Protein AF-A0AAV9K8W0-F1 (afdb_monomer)

pLDDT: mean 76.06, std 20.48, range [30.59, 97.94]

Structure (mmCIF, N/CA/C/O backbone):
data_AF-A0AAV9K8W0-F1
#
_entry.id   AF-A0AAV9K8W0-F1
#
loop_
_atom_site.group_PDB
_atom_site.id
_atom_site.type_symbol
_atom_site.label_atom_id
_atom_site.label_alt_id
_atom_site.label_comp_id
_atom_site.label_asym_id
_atom_site.label_entity_id
_atom_site.label_seq_id
_atom_site.pdbx_PDB_ins_code
_atom_site.Cartn_x
_atom_site.Cartn_y
_atom_site.Cartn_z
_atom_site.occupancy
_atom_site.B_iso_or_equiv
_atom_site.auth_seq_id
_atom_site.auth_comp_id
_atom_site.auth_asym_id
_atom_site.auth_atom_id
_atom_site.pdbx_PDB_model_num
ATOM 1 N N . MET A 1 1 ? 11.078 -56.971 -60.273 1.00 37.91 1 MET A N 1
ATOM 2 C CA . MET A 1 1 ? 11.628 -56.008 -61.256 1.00 37.91 1 MET A CA 1
ATOM 3 C C . MET A 1 1 ? 12.684 -55.153 -60.566 1.00 37.91 1 MET A C 1
ATOM 5 O O . MET A 1 1 ? 12.528 -54.851 -59.391 1.00 37.91 1 MET A O 1
ATOM 9 N N . ARG A 1 2 ? 13.799 -54.886 -61.257 1.00 30.59 2 ARG A N 1
ATOM 10 C CA . ARG A 1 2 ? 15.021 -54.241 -60.744 1.00 30.59 2 ARG A CA 1
ATOM 11 C C . ARG A 1 2 ? 14.842 -52.740 -60.471 1.00 30.59 2 ARG A C 1
ATOM 13 O O . ARG A 1 2 ? 14.148 -52.051 -61.206 1.00 30.59 2 ARG A O 1
ATOM 20 N N . CYS A 1 3 ? 15.582 -52.271 -59.470 1.00 30.59 3 CYS A N 1
ATOM 21 C CA . CYS A 1 3 ? 15.866 -50.877 -59.131 1.00 30.59 3 CYS A CA 1
ATOM 22 C C . CYS A 1 3 ? 16.663 -50.143 -60.238 1.00 30.59 3 CYS A C 1
ATOM 24 O O . CYS A 1 3 ? 17.592 -50.722 -60.809 1.00 30.59 3 CYS A O 1
ATOM 26 N N . LYS A 1 4 ? 16.361 -48.855 -60.476 1.00 36.69 4 LYS A N 1
ATOM 27 C CA . LYS A 1 4 ? 17.286 -47.850 -61.037 1.00 36.69 4 LYS A CA 1
ATOM 28 C C . LYS A 1 4 ? 17.197 -46.547 -60.229 1.00 36.69 4 LYS A C 1
ATOM 30 O O . LYS A 1 4 ? 16.134 -46.169 -59.756 1.00 36.69 4 LYS A O 1
ATOM 35 N N . ARG A 1 5 ? 18.372 -45.941 -60.048 1.00 34.81 5 ARG A N 1
ATOM 36 C CA . ARG A 1 5 ? 18.739 -44.808 -59.183 1.00 34.81 5 ARG A CA 1
ATOM 37 C C . ARG A 1 5 ? 18.629 -43.463 -59.918 1.00 34.81 5 ARG A C 1
ATOM 39 O O . ARG A 1 5 ? 18.813 -43.451 -61.130 1.00 34.81 5 ARG A O 1
ATOM 46 N N . GLY A 1 6 ? 18.538 -42.375 -59.139 1.00 31.70 6 GLY A N 1
ATOM 47 C CA . GLY A 1 6 ? 18.853 -40.978 -59.518 1.00 31.70 6 GLY A CA 1
ATOM 48 C C . GLY A 1 6 ? 17.708 -40.280 -60.257 1.00 31.70 6 GLY A C 1
ATOM 49 O O . GLY A 1 6 ? 17.099 -40.885 -61.120 1.00 31.70 6 GLY A O 1
ATOM 50 N N . SER A 1 7 ? 17.314 -39.039 -59.981 1.00 32.53 7 SER A N 1
ATOM 51 C CA . SER A 1 7 ? 18.041 -37.876 -59.478 1.00 32.53 7 SER A CA 1
ATOM 52 C C . SER A 1 7 ? 17.048 -36.933 -58.782 1.00 32.53 7 SER A C 1
ATOM 54 O O . SER A 1 7 ? 15.914 -36.785 -59.228 1.00 32.53 7 SER A O 1
ATOM 56 N N . CYS A 1 8 ? 17.480 -36.312 -57.687 1.00 32.56 8 CYS A N 1
ATOM 57 C CA . CYS A 1 8 ? 16.795 -35.206 -57.032 1.00 32.56 8 CYS A CA 1
ATOM 58 C C . CYS A 1 8 ? 17.017 -33.948 -57.888 1.00 32.56 8 CYS A C 1
ATOM 60 O O . CYS A 1 8 ? 18.102 -33.370 -57.850 1.00 32.56 8 CYS A O 1
ATOM 62 N N . GLU A 1 9 ? 16.033 -33.536 -58.689 1.00 31.58 9 GLU A N 1
ATOM 63 C CA . GLU A 1 9 ? 16.045 -32.203 -59.296 1.00 31.58 9 GLU A CA 1
ATOM 64 C C . GLU A 1 9 ? 15.553 -31.189 -58.263 1.00 31.58 9 GLU A C 1
ATOM 66 O O . GLU A 1 9 ? 14.363 -31.067 -57.969 1.00 31.58 9 GLU A O 1
ATOM 71 N N . MET A 1 10 ? 16.512 -30.467 -57.681 1.00 33.00 10 MET A N 1
ATOM 72 C CA . MET A 1 10 ? 16.255 -29.211 -56.992 1.00 33.00 10 MET A CA 1
ATOM 73 C C . MET A 1 10 ? 15.570 -28.266 -57.979 1.00 33.00 10 MET A C 1
ATOM 75 O O . MET A 1 10 ? 16.203 -27.770 -58.909 1.00 33.00 10 MET A O 1
ATOM 79 N N . ALA A 1 11 ? 14.284 -27.996 -57.766 1.00 33.00 11 ALA A N 1
ATOM 80 C CA . ALA A 1 11 ? 13.616 -26.882 -58.417 1.00 33.00 11 ALA A CA 1
ATOM 81 C C . ALA A 1 11 ? 14.340 -25.593 -57.999 1.00 33.00 11 ALA A C 1
ATOM 83 O O . ALA A 1 11 ? 14.142 -25.076 -56.897 1.00 33.00 11 ALA A O 1
ATOM 84 N N . HIS A 1 12 ? 15.216 -25.092 -58.870 1.00 33.09 12 HIS A N 1
ATOM 85 C CA . HIS A 1 12 ? 15.769 -23.751 -58.768 1.00 33.09 12 HIS A CA 1
ATOM 86 C C . HIS A 1 12 ? 14.604 -22.767 -58.897 1.00 33.09 12 HIS A C 1
ATOM 88 O O . HIS A 1 12 ? 14.153 -22.439 -59.991 1.00 33.09 12 HIS A O 1
ATOM 94 N N . ARG A 1 13 ? 14.079 -22.315 -57.755 1.00 35.44 13 ARG A N 1
ATOM 95 C CA . ARG A 1 13 ? 13.170 -21.173 -57.700 1.00 35.44 13 ARG A CA 1
ATOM 96 C C . ARG A 1 13 ? 14.011 -19.936 -57.992 1.00 35.44 13 ARG A C 1
ATOM 98 O O . ARG A 1 13 ? 14.723 -19.441 -57.122 1.00 35.44 13 ARG A O 1
ATOM 105 N N . GLN A 1 14 ? 13.984 -19.496 -59.241 1.00 39.59 14 GLN A N 1
ATOM 106 C CA . GLN A 1 14 ? 14.595 -18.244 -59.655 1.00 39.59 14 GLN A CA 1
ATOM 107 C C . GLN A 1 14 ? 13.854 -17.118 -58.920 1.00 39.59 14 GLN A C 1
ATOM 109 O O . GLN A 1 14 ? 12.642 -16.969 -59.061 1.00 39.59 14 GLN A O 1
ATOM 114 N N . ILE A 1 15 ? 14.558 -16.410 -58.036 1.00 42.72 15 ILE A N 1
ATOM 115 C CA . ILE A 1 15 ? 14.018 -15.233 -57.353 1.00 42.72 15 ILE A CA 1
ATOM 116 C C . ILE A 1 15 ? 14.089 -14.100 -58.366 1.00 42.72 15 ILE A C 1
ATOM 118 O O . ILE A 1 15 ? 15.181 -13.649 -58.712 1.00 42.72 15 ILE A O 1
ATOM 122 N N . ASP A 1 16 ? 12.930 -13.677 -58.856 1.00 42.09 16 ASP A N 1
ATOM 123 C CA . ASP A 1 16 ? 12.821 -12.513 -59.722 1.00 42.09 16 ASP A CA 1
ATOM 124 C C . ASP A 1 16 ? 13.103 -11.258 -58.881 1.00 42.09 16 ASP A C 1
ATOM 126 O O . ASP A 1 16 ? 12.359 -10.922 -57.959 1.00 42.09 16 ASP A O 1
ATOM 130 N N . LEU A 1 17 ? 14.223 -10.582 -59.150 1.00 47.53 17 LEU A N 1
ATOM 131 C CA . LEU A 1 17 ? 14.681 -9.395 -58.407 1.00 47.53 17 LEU A CA 1
ATOM 132 C C . LEU A 1 17 ? 13.825 -8.140 -58.675 1.00 47.53 17 LEU A C 1
ATOM 134 O O . LEU A 1 17 ? 14.140 -7.069 -58.162 1.00 47.53 17 LEU A O 1
ATOM 138 N N . ASN A 1 18 ? 12.745 -8.278 -59.448 1.00 50.25 18 ASN A N 1
ATOM 139 C CA . ASN A 1 18 ? 11.838 -7.199 -59.833 1.00 50.25 18 ASN A CA 1
ATOM 140 C C . ASN A 1 18 ? 10.472 -7.247 -59.125 1.00 50.25 18 ASN A C 1
ATOM 142 O O . ASN A 1 18 ? 9.611 -6.421 -59.426 1.00 50.25 18 ASN A O 1
ATOM 146 N N . ASP A 1 19 ? 10.255 -8.169 -58.182 1.00 40.62 19 ASP A N 1
ATOM 147 C CA . ASP A 1 19 ?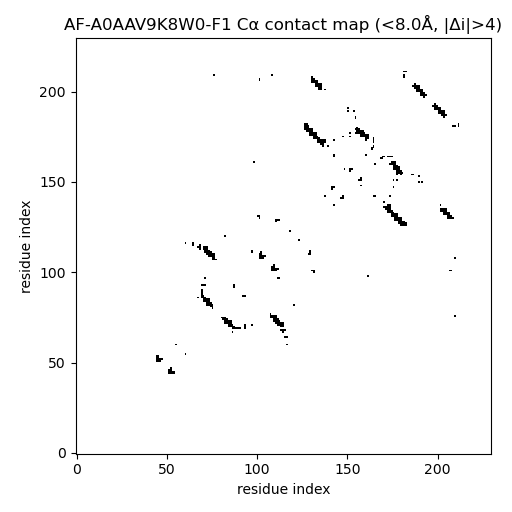 9.022 -8.182 -57.389 1.00 40.62 19 ASP A CA 1
ATOM 148 C C . ASP A 1 19 ? 9.018 -7.009 -56.388 1.00 40.62 19 ASP A C 1
ATOM 150 O O . ASP A 1 19 ? 9.914 -6.880 -55.548 1.00 40.62 19 ASP A O 1
ATOM 154 N N . GLU A 1 20 ? 8.015 -6.125 -56.487 1.00 40.41 20 GLU A N 1
ATOM 155 C CA . GLU A 1 20 ? 7.910 -4.913 -55.665 1.00 40.41 20 GLU A CA 1
ATOM 156 C C . GLU A 1 20 ? 8.069 -5.210 -54.152 1.00 40.41 20 GLU A C 1
ATOM 158 O O . GLU A 1 20 ? 7.456 -6.144 -53.620 1.00 40.41 20 GLU A O 1
ATOM 163 N N . PRO A 1 21 ? 8.780 -4.352 -53.391 1.00 44.12 21 PRO A N 1
ATOM 164 C CA . PRO A 1 21 ? 9.163 -4.599 -51.993 1.00 44.12 21 PRO A CA 1
ATOM 165 C C . PRO A 1 21 ? 7.991 -4.669 -50.992 1.00 44.12 21 PRO A C 1
ATOM 167 O O . PRO A 1 21 ? 8.197 -4.896 -49.799 1.00 44.12 21 PRO A O 1
ATOM 170 N N . LYS A 1 22 ? 6.745 -4.481 -51.439 1.00 46.44 22 LYS A N 1
ATOM 171 C CA . LYS A 1 22 ? 5.585 -4.225 -50.572 1.00 46.44 22 LYS A CA 1
ATOM 172 C C . LYS A 1 22 ? 4.986 -5.462 -49.895 1.00 46.44 22 LYS A C 1
ATOM 174 O O . LYS A 1 22 ? 4.220 -5.298 -48.953 1.00 46.44 22 LYS A O 1
ATOM 179 N N . LYS A 1 23 ? 5.326 -6.690 -50.307 1.00 41.53 23 LYS A N 1
ATOM 180 C CA . LYS A 1 23 ? 4.720 -7.917 -49.734 1.00 41.53 23 LYS A CA 1
ATOM 181 C C . LYS A 1 23 ? 5.586 -8.699 -48.744 1.00 41.53 23 LYS A C 1
ATOM 183 O O . LYS A 1 23 ? 5.079 -9.615 -48.105 1.00 41.53 23 LYS A O 1
ATOM 188 N N . ARG A 1 24 ? 6.868 -8.355 -48.560 1.00 39.50 24 ARG A N 1
ATOM 189 C CA . ARG A 1 24 ? 7.760 -9.106 -47.647 1.00 39.50 24 ARG A CA 1
ATOM 190 C C . ARG A 1 24 ? 7.702 -8.618 -46.194 1.00 39.50 24 ARG A C 1
ATOM 192 O O . ARG A 1 24 ? 8.023 -9.375 -45.282 1.00 39.50 24 ARG A O 1
ATOM 199 N N . ALA A 1 25 ? 7.259 -7.382 -45.971 1.00 46.66 25 ALA A N 1
ATOM 200 C CA . ALA A 1 25 ? 7.223 -6.761 -44.647 1.00 46.66 25 ALA A CA 1
ATOM 201 C C . ALA A 1 25 ? 6.075 -7.262 -43.747 1.00 46.66 25 ALA A C 1
ATOM 203 O O . ALA A 1 25 ? 6.159 -7.137 -42.529 1.00 46.66 25 ALA A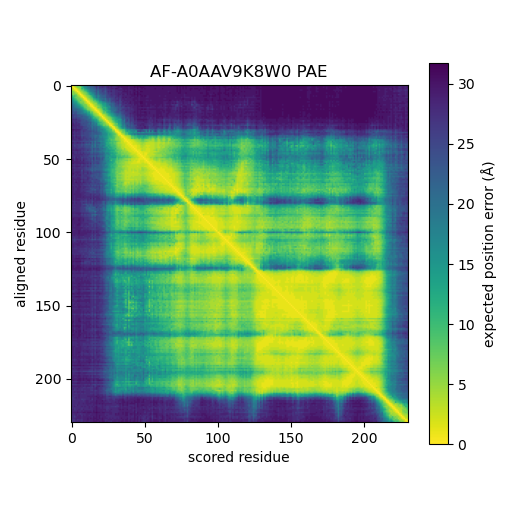 O 1
ATOM 204 N N . SER A 1 26 ? 5.024 -7.873 -44.306 1.00 48.03 26 SER A N 1
ATOM 205 C CA . SER A 1 26 ? 3.832 -8.261 -43.536 1.00 48.03 26 SER A CA 1
ATOM 206 C C . SER A 1 26 ? 3.978 -9.559 -42.728 1.00 48.03 26 SER A C 1
ATOM 208 O O . SER A 1 26 ? 3.031 -9.955 -42.056 1.00 48.03 26 SER A O 1
ATOM 210 N N . PHE A 1 27 ? 5.140 -10.223 -42.756 1.00 41.47 27 PHE A N 1
ATOM 211 C CA . PHE A 1 27 ? 5.396 -11.428 -41.950 1.00 41.47 27 PHE A CA 1
ATOM 212 C C . PHE A 1 27 ? 5.815 -11.136 -40.501 1.00 41.47 27 PHE A C 1
ATOM 214 O O . PHE A 1 27 ? 5.848 -12.052 -39.684 1.00 41.47 27 PHE A O 1
ATOM 221 N N . PHE A 1 28 ? 6.092 -9.876 -40.152 1.00 46.56 28 PHE A N 1
ATOM 222 C CA . PHE A 1 28 ? 6.482 -9.474 -38.797 1.00 46.56 28 PHE A CA 1
ATOM 223 C C . PHE A 1 28 ? 5.420 -8.594 -38.139 1.00 46.56 28 PHE A C 1
ATOM 225 O O . PHE A 1 28 ? 5.727 -7.512 -37.648 1.00 46.56 28 PHE A O 1
ATOM 232 N N . ASN A 1 29 ? 4.167 -9.045 -38.105 1.00 49.19 29 ASN A N 1
ATOM 233 C CA . ASN A 1 29 ? 3.169 -8.405 -37.255 1.00 49.19 29 ASN A CA 1
ATOM 234 C C . ASN A 1 29 ? 3.096 -9.121 -35.909 1.00 49.19 29 ASN A C 1
ATOM 236 O O . ASN A 1 29 ? 2.507 -10.194 -35.810 1.00 49.19 29 ASN A O 1
ATOM 240 N N . SER A 1 30 ? 3.718 -8.509 -34.896 1.00 50.06 30 SER A N 1
ATOM 241 C CA . SER A 1 30 ? 3.313 -8.511 -33.479 1.00 50.06 30 SER A CA 1
ATOM 242 C C . SER A 1 30 ? 4.230 -7.535 -32.711 1.00 50.06 30 SER A C 1
ATOM 244 O O . SER A 1 30 ? 5.408 -7.819 -32.499 1.00 50.06 30 SER A O 1
ATOM 246 N N . ASN A 1 31 ? 3.709 -6.360 -32.339 1.00 53.44 31 ASN A N 1
ATOM 247 C CA . ASN A 1 31 ? 4.296 -5.346 -31.435 1.00 53.44 31 ASN A CA 1
ATOM 248 C C . ASN A 1 31 ? 5.635 -4.651 -31.788 1.00 53.44 31 ASN A C 1
ATOM 250 O O . ASN A 1 31 ? 6.124 -3.870 -30.974 1.00 53.44 31 ASN A O 1
ATOM 254 N N . ARG A 1 32 ? 6.247 -4.855 -32.963 1.00 57.25 32 ARG A N 1
ATOM 255 C CA . ARG A 1 32 ? 7.514 -4.177 -33.323 1.00 57.25 32 ARG A CA 1
ATOM 256 C C . ARG A 1 32 ? 7.282 -2.975 -34.241 1.00 57.25 32 ARG A C 1
ATOM 258 O O . ARG A 1 32 ? 6.899 -3.150 -35.392 1.00 57.25 32 ARG A O 1
ATOM 265 N N . MET A 1 33 ? 7.562 -1.762 -33.754 1.00 61.22 33 MET A N 1
ATOM 266 C CA . MET A 1 33 ? 7.613 -0.568 -34.608 1.00 61.22 33 MET A CA 1
ATOM 267 C C . MET A 1 33 ? 8.869 -0.595 -35.490 1.00 61.22 33 MET A C 1
ATOM 269 O O . MET A 1 33 ? 9.961 -0.885 -35.011 1.00 61.22 33 MET A O 1
ATOM 273 N N . SER A 1 34 ? 8.730 -0.271 -36.777 1.00 63.50 34 SER A N 1
ATOM 274 C CA . SER A 1 34 ? 9.807 -0.375 -37.779 1.00 63.50 34 SER A CA 1
ATOM 275 C C . SER A 1 34 ? 10.783 0.817 -37.815 1.00 63.50 34 SER A C 1
ATOM 277 O O . SER A 1 34 ? 11.527 0.966 -38.782 1.00 63.50 34 SER A O 1
ATOM 279 N N . ALA A 1 35 ? 10.794 1.676 -36.791 1.00 76.81 35 ALA A N 1
ATOM 280 C CA . ALA A 1 35 ? 11.683 2.839 -36.708 1.00 76.81 35 ALA A CA 1
ATOM 281 C C . ALA A 1 35 ? 13.003 2.507 -35.987 1.00 76.81 35 ALA A C 1
ATOM 283 O O . ALA A 1 35 ? 13.035 1.686 -35.069 1.00 76.81 35 ALA A O 1
ATOM 284 N N . LYS A 1 36 ? 14.103 3.168 -36.378 1.00 78.50 36 LYS A N 1
ATOM 285 C CA . LYS A 1 36 ? 15.401 3.040 -35.694 1.00 78.50 36 LYS A CA 1
ATOM 286 C C . LYS A 1 36 ? 15.299 3.640 -34.284 1.00 78.50 36 LYS A C 1
ATOM 288 O O . LYS A 1 36 ? 15.035 4.830 -34.148 1.00 78.50 36 LYS A O 1
ATOM 293 N N . GLY A 1 37 ? 15.498 2.809 -33.259 1.00 76.50 37 GLY A N 1
ATOM 294 C CA . GLY A 1 37 ? 15.495 3.213 -31.848 1.00 76.50 37 GLY A CA 1
ATOM 295 C C . GLY A 1 37 ? 16.806 3.865 -31.381 1.00 76.50 37 GLY A C 1
ATOM 296 O O . GLY A 1 37 ? 17.635 4.278 -32.193 1.00 76.50 37 GLY A O 1
ATOM 297 N N . MET A 1 38 ? 16.997 3.940 -30.059 1.00 83.56 38 MET A N 1
ATOM 298 C CA . MET A 1 38 ? 18.199 4.498 -29.420 1.00 83.56 38 MET A CA 1
ATOM 299 C C . MET A 1 38 ? 19.484 3.800 -29.905 1.00 83.56 38 MET A C 1
ATOM 301 O O . MET A 1 38 ? 19.536 2.575 -30.003 1.00 83.56 38 MET A O 1
ATOM 305 N N . GLY A 1 39 ? 20.531 4.579 -30.200 1.00 85.56 39 GLY A N 1
ATOM 306 C CA . GLY A 1 39 ? 21.859 4.045 -30.511 1.00 85.56 39 GLY A CA 1
ATOM 307 C C . GLY A 1 39 ? 22.540 3.487 -29.259 1.00 85.56 39 GLY A C 1
ATOM 308 O O . GLY A 1 39 ? 22.527 4.133 -28.217 1.00 85.56 39 GLY A O 1
ATOM 309 N N . LEU A 1 40 ? 23.133 2.298 -29.364 1.00 90.56 40 LEU A N 1
ATOM 310 C CA . LEU A 1 40 ? 23.805 1.615 -28.257 1.00 90.56 40 LEU A CA 1
ATOM 311 C C . LEU A 1 40 ? 25.319 1.573 -28.489 1.00 90.56 40 LEU A C 1
ATOM 313 O O . LEU A 1 40 ? 25.767 1.401 -29.622 1.00 90.56 40 LEU A O 1
ATOM 317 N N . ASN A 1 41 ? 26.091 1.690 -27.409 1.00 90.19 41 ASN A N 1
ATOM 318 C CA . ASN A 1 41 ? 27.549 1.580 -27.423 1.00 90.19 41 ASN A CA 1
ATOM 319 C C . ASN A 1 41 ? 27.985 0.251 -26.80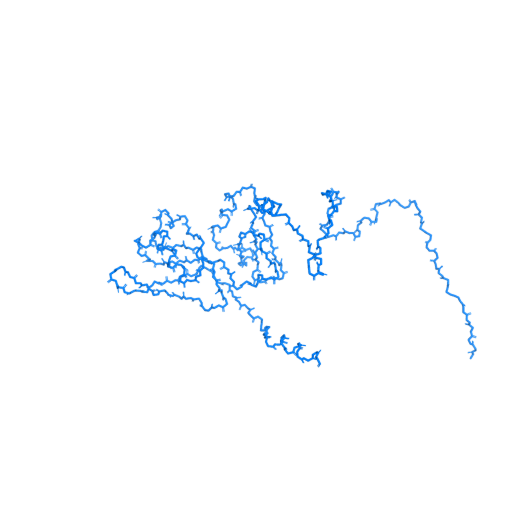2 1.00 90.19 41 ASN A C 1
ATOM 321 O O . ASN A 1 41 ? 27.378 -0.217 -25.839 1.00 90.19 41 ASN A O 1
ATOM 325 N N . TYR A 1 42 ? 29.059 -0.341 -27.323 1.00 90.06 42 TYR A N 1
ATOM 326 C CA . TYR A 1 42 ? 29.658 -1.527 -26.719 1.00 90.06 42 TYR A CA 1
ATOM 327 C C . TYR A 1 42 ? 30.448 -1.149 -25.459 1.00 90.06 42 TYR A C 1
ATOM 329 O O . TYR A 1 42 ? 31.278 -0.240 -25.487 1.00 90.06 42 TYR A O 1
ATOM 337 N N . ILE A 1 43 ? 30.194 -1.864 -24.363 1.00 90.44 43 ILE A N 1
ATOM 338 C CA . ILE A 1 43 ? 30.901 -1.729 -23.087 1.00 90.44 43 ILE A CA 1
ATOM 339 C C . ILE A 1 43 ? 31.478 -3.104 -22.753 1.00 90.44 43 ILE A C 1
ATOM 341 O O . ILE A 1 43 ? 30.742 -4.089 -22.716 1.00 90.44 43 ILE A O 1
ATOM 345 N N . ASN A 1 44 ? 32.792 -3.178 -22.529 1.00 89.44 44 ASN A N 1
ATOM 346 C CA . ASN A 1 44 ? 33.456 -4.430 -22.164 1.00 89.44 44 ASN A CA 1
ATOM 347 C C . ASN A 1 44 ? 32.939 -4.951 -20.804 1.00 89.44 44 ASN A C 1
ATOM 349 O O . ASN A 1 44 ? 32.998 -4.198 -19.829 1.00 89.44 44 ASN A O 1
ATOM 353 N N . PRO A 1 45 ? 32.487 -6.218 -20.704 1.00 91.38 45 PRO A N 1
ATOM 354 C CA . PRO A 1 45 ? 32.125 -6.836 -19.428 1.00 91.38 45 PRO A CA 1
ATOM 355 C C . PRO A 1 45 ? 33.331 -6.990 -18.495 1.00 91.38 45 PRO A C 1
ATOM 357 O O . PRO A 1 45 ? 34.456 -7.217 -18.946 1.00 91.38 45 PRO A O 1
ATOM 360 N N . ILE A 1 46 ? 33.093 -6.915 -17.187 1.00 92.88 46 ILE A N 1
ATOM 361 C CA . ILE A 1 46 ? 34.136 -7.055 -16.167 1.00 92.88 46 ILE A CA 1
ATOM 362 C C . ILE A 1 46 ? 34.203 -8.520 -15.732 1.00 92.88 46 ILE A C 1
ATOM 364 O O . ILE A 1 46 ? 33.177 -9.125 -15.440 1.00 92.88 46 ILE A O 1
ATOM 368 N N . MET A 1 47 ? 35.403 -9.094 -15.638 1.00 92.38 47 MET A N 1
ATOM 369 C CA . MET A 1 47 ? 35.592 -10.428 -15.059 1.00 92.38 47 MET A CA 1
ATOM 370 C C . MET A 1 47 ? 35.772 -10.308 -13.540 1.00 92.38 47 MET A C 1
ATOM 372 O O . MET A 1 47 ? 36.765 -9.738 -13.088 1.00 92.38 47 MET A O 1
ATOM 376 N N . ARG A 1 48 ? 34.849 -10.854 -12.741 1.00 92.94 48 ARG A N 1
ATOM 377 C CA . ARG A 1 48 ? 34.996 -10.982 -11.278 1.00 92.94 48 ARG A CA 1
ATOM 378 C C . ARG A 1 48 ? 34.911 -12.466 -10.917 1.00 92.94 48 ARG A C 1
ATOM 380 O O . ARG A 1 48 ? 33.930 -13.120 -11.236 1.00 92.94 48 ARG A O 1
ATOM 387 N N . ASN A 1 49 ? 35.957 -13.011 -10.289 1.00 92.75 49 ASN A N 1
ATOM 388 C CA . ASN A 1 49 ? 36.044 -14.426 -9.884 1.00 92.75 49 ASN A CA 1
ATOM 389 C C . ASN A 1 49 ? 35.826 -15.449 -11.022 1.00 92.75 49 ASN A C 1
ATOM 391 O O . ASN A 1 49 ? 35.262 -16.515 -10.804 1.00 92.75 49 ASN A O 1
ATOM 395 N N . GLY A 1 50 ? 36.275 -15.133 -12.241 1.00 91.50 50 GLY A N 1
ATOM 396 C CA . GLY A 1 50 ? 36.091 -15.999 -13.415 1.00 91.50 50 GLY A CA 1
ATOM 397 C C . GLY A 1 50 ? 34.710 -15.896 -14.071 1.00 91.50 50 GLY A C 1
ATOM 398 O O . GLY A 1 50 ? 34.505 -16.481 -15.132 1.00 91.50 50 GLY A O 1
ATOM 399 N N . GLU A 1 51 ? 33.797 -15.106 -13.506 1.00 91.38 51 GLU A N 1
ATOM 400 C CA . GLU A 1 51 ? 32.474 -14.844 -14.065 1.00 91.38 51 GLU A CA 1
ATOM 401 C C . GLU A 1 51 ? 32.426 -13.474 -14.745 1.00 91.38 51 GLU A C 1
ATOM 403 O O . GLU A 1 51 ? 33.017 -12.494 -14.278 1.00 91.38 51 GLU A O 1
ATOM 408 N N . GLN A 1 52 ? 31.707 -13.404 -15.865 1.00 91.25 52 GLN A N 1
ATOM 409 C CA . GLN A 1 52 ? 31.379 -12.135 -16.503 1.00 91.25 52 GLN A CA 1
ATOM 410 C C . GLN A 1 52 ? 30.303 -11.421 -15.689 1.00 91.25 52 GLN A C 1
ATOM 412 O O . GLN A 1 52 ? 29.195 -11.925 -15.524 1.00 91.25 52 GLN A O 1
ATOM 417 N N . VAL A 1 53 ? 30.622 -10.216 -15.231 1.00 90.56 53 VAL A N 1
ATOM 418 C CA . VAL A 1 53 ? 29.715 -9.329 -14.510 1.00 90.56 53 VAL A CA 1
ATOM 419 C C . VAL A 1 53 ? 29.508 -8.068 -15.341 1.00 90.56 53 VAL A C 1
ATOM 421 O O . VAL A 1 53 ? 30.457 -7.365 -15.700 1.00 90.56 53 VAL A O 1
ATOM 424 N N . ILE A 1 54 ? 28.245 -7.783 -15.653 1.00 92.81 54 ILE A N 1
ATOM 425 C CA . ILE A 1 54 ? 27.832 -6.521 -16.261 1.00 92.81 54 ILE A CA 1
ATOM 426 C C . ILE A 1 54 ? 27.513 -5.561 -15.121 1.00 92.81 54 ILE A C 1
ATOM 428 O O . ILE A 1 54 ? 26.524 -5.731 -14.410 1.00 92.81 54 ILE A O 1
ATOM 432 N N . GLU A 1 55 ? 28.370 -4.565 -14.934 1.00 88.50 55 GLU A N 1
ATOM 433 C CA . GLU A 1 55 ? 28.147 -3.513 -13.951 1.00 88.50 55 GLU A CA 1
ATOM 434 C C . GLU A 1 55 ? 27.257 -2.431 -14.563 1.00 88.50 55 GLU A C 1
ATOM 436 O O . GLU A 1 55 ? 27.645 -1.728 -15.498 1.00 88.50 55 GLU A O 1
ATOM 441 N N . LEU A 1 56 ? 26.031 -2.329 -14.055 1.00 90.06 56 LEU A N 1
ATOM 442 C CA . LEU A 1 56 ? 25.124 -1.247 -14.408 1.00 90.06 56 LEU A CA 1
ATOM 443 C C . LEU A 1 56 ? 25.490 -0.000 -13.603 1.00 90.06 56 LEU A C 1
ATOM 445 O O . LEU A 1 56 ? 25.776 -0.079 -12.408 1.00 90.06 56 LEU A O 1
ATOM 449 N N . LYS A 1 57 ? 25.457 1.161 -14.258 1.00 91.12 57 LYS A N 1
ATOM 450 C CA . LYS A 1 57 ? 25.686 2.440 -13.586 1.00 91.12 57 LYS A CA 1
ATOM 451 C C . LYS A 1 57 ? 24.487 2.775 -12.711 1.00 91.12 57 LYS A C 1
ATOM 453 O O . LYS A 1 57 ? 23.358 2.821 -13.204 1.00 91.12 57 LYS A O 1
ATOM 458 N N . LYS A 1 58 ? 24.740 3.024 -11.427 1.00 90.44 58 LYS A N 1
ATOM 459 C CA . LYS A 1 58 ? 23.701 3.360 -10.451 1.00 90.44 58 LYS A CA 1
ATOM 460 C C . LYS A 1 58 ? 22.922 4.605 -10.878 1.00 90.44 58 LYS A C 1
ATOM 462 O O . LYS A 1 58 ? 21.699 4.595 -10.826 1.00 90.44 58 LYS A O 1
ATOM 467 N N . GLU A 1 59 ? 23.618 5.617 -11.388 1.00 92.31 59 GLU A N 1
ATOM 468 C CA . GLU A 1 59 ? 23.024 6.886 -11.815 1.00 92.31 59 GLU A CA 1
ATOM 469 C C . GLU A 1 59 ? 22.040 6.693 -12.980 1.00 92.31 59 GLU A C 1
ATOM 471 O O . GLU A 1 59 ? 20.994 7.336 -13.031 1.00 92.31 59 GLU A O 1
ATOM 476 N N . GLU A 1 60 ? 22.341 5.772 -13.902 1.00 90.44 60 GLU A N 1
ATOM 477 C CA . GLU A 1 60 ? 21.455 5.449 -15.028 1.00 90.44 60 GLU A CA 1
ATOM 478 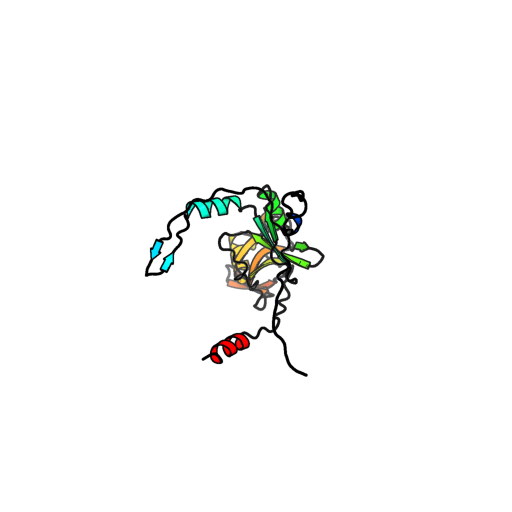C C . GLU A 1 60 ? 20.201 4.701 -14.555 1.00 90.44 60 GLU A C 1
ATOM 480 O O . GLU A 1 60 ? 19.103 4.975 -15.039 1.00 90.44 60 GLU A O 1
ATOM 485 N N . ILE A 1 61 ? 20.341 3.793 -13.580 1.00 89.12 61 ILE A N 1
ATOM 486 C CA . ILE A 1 61 ? 19.199 3.094 -12.971 1.00 89.12 61 ILE A CA 1
ATOM 487 C C . ILE A 1 61 ? 18.313 4.080 -12.208 1.00 89.12 61 ILE A C 1
ATOM 489 O O . ILE A 1 61 ? 17.096 4.045 -12.363 1.00 89.12 61 ILE A O 1
ATOM 493 N N . GLU A 1 62 ? 18.895 4.967 -11.402 1.00 89.94 62 GLU A N 1
ATOM 494 C CA . GLU A 1 62 ? 18.152 5.982 -10.647 1.00 89.94 62 GLU A CA 1
ATOM 495 C C . GLU A 1 62 ? 17.421 6.944 -11.585 1.00 89.94 62 GLU A C 1
ATOM 497 O O . GLU A 1 62 ? 16.235 7.209 -11.393 1.00 89.94 62 GLU A O 1
ATOM 502 N N . LYS A 1 63 ? 18.083 7.393 -12.658 1.00 88.56 63 LYS A N 1
ATOM 503 C CA . LYS A 1 63 ? 17.458 8.225 -13.689 1.00 88.56 63 LYS A CA 1
ATOM 504 C C . LYS A 1 63 ? 16.287 7.514 -14.363 1.00 88.56 63 LYS A C 1
ATOM 506 O O . LYS A 1 63 ? 15.207 8.090 -14.469 1.00 88.56 63 LYS A O 1
ATOM 511 N N . ALA A 1 64 ? 16.475 6.266 -14.790 1.00 83.75 64 ALA A N 1
ATOM 512 C CA . ALA A 1 64 ? 15.390 5.479 -15.363 1.00 83.75 64 ALA A CA 1
ATOM 513 C C . ALA A 1 64 ? 14.258 5.281 -14.340 1.00 83.75 64 ALA A C 1
ATOM 515 O O . ALA A 1 64 ? 13.087 5.386 -14.682 1.00 83.75 64 ALA A O 1
ATOM 516 N N . THR A 1 65 ? 14.585 5.068 -13.068 1.00 87.19 65 THR A N 1
ATOM 517 C CA . THR A 1 65 ? 13.580 4.916 -12.009 1.00 87.19 65 THR A CA 1
ATOM 518 C C . THR A 1 65 ? 12.731 6.179 -11.865 1.00 87.19 65 THR A C 1
ATOM 520 O O . THR A 1 65 ? 11.503 6.106 -11.820 1.00 87.19 65 THR A O 1
ATOM 523 N N . GLU A 1 66 ? 13.374 7.344 -11.885 1.00 88.44 66 GLU A N 1
ATOM 524 C CA . GLU A 1 66 ? 12.716 8.647 -11.811 1.00 88.44 66 GLU A CA 1
ATOM 525 C C . GLU A 1 66 ? 11.831 8.924 -13.039 1.00 88.44 66 GLU A C 1
ATOM 527 O O . GLU A 1 66 ? 10.723 9.447 -12.904 1.00 88.44 66 GLU A O 1
ATOM 532 N N . GLU A 1 67 ? 12.258 8.514 -14.239 1.00 85.88 67 GLU A N 1
ATOM 533 C CA . GLU A 1 67 ? 11.453 8.621 -15.466 1.00 85.88 67 GLU A CA 1
ATOM 534 C C . GLU A 1 67 ? 10.146 7.813 -15.391 1.00 85.88 67 GLU A C 1
ATOM 536 O O . GLU A 1 67 ? 9.136 8.202 -15.990 1.00 85.88 67 GLU A O 1
ATOM 541 N N . TRP A 1 68 ? 10.152 6.708 -14.642 1.00 84.19 68 TRP A N 1
ATOM 542 C CA . TRP A 1 68 ? 9.026 5.786 -14.494 1.00 84.19 68 TRP A CA 1
ATOM 543 C C . TRP A 1 68 ? 8.267 5.933 -13.166 1.00 84.19 68 TRP A C 1
ATOM 545 O O . TRP A 1 68 ? 7.319 5.190 -12.925 1.00 84.19 68 TRP A O 1
ATOM 555 N N . LYS A 1 69 ? 8.568 6.943 -12.338 1.00 85.50 69 LYS A N 1
ATOM 556 C CA . LYS A 1 69 ? 7.885 7.185 -11.044 1.00 85.50 69 LYS A CA 1
ATOM 557 C C . LYS A 1 69 ? 6.367 7.408 -11.134 1.00 85.50 69 LYS A C 1
ATOM 559 O O . LYS A 1 69 ? 5.645 7.345 -10.135 1.00 85.50 69 LYS A O 1
ATOM 564 N N . GLN A 1 70 ? 5.890 7.760 -12.326 1.00 82.81 70 GLN A N 1
ATOM 565 C CA . GLN A 1 70 ? 4.478 7.974 -12.650 1.00 82.81 70 GLN A CA 1
ATOM 566 C C . GLN A 1 70 ? 3.796 6.699 -13.159 1.00 82.81 70 GLN A C 1
ATOM 568 O O . GLN A 1 70 ? 2.637 6.758 -13.556 1.00 82.81 70 GLN A O 1
ATOM 573 N N . ALA A 1 71 ? 4.497 5.566 -13.207 1.00 79.00 71 ALA A N 1
ATOM 574 C CA . ALA A 1 71 ? 3.939 4.318 -13.690 1.00 79.00 71 ALA A CA 1
ATOM 575 C C . ALA A 1 71 ? 3.318 3.492 -12.559 1.00 79.00 71 ALA A C 1
ATOM 577 O O . ALA A 1 71 ? 3.886 3.343 -11.474 1.00 79.00 71 ALA A O 1
ATOM 578 N N . LEU A 1 72 ? 2.152 2.928 -12.854 1.00 81.50 72 LEU A N 1
ATOM 579 C CA . LEU A 1 72 ? 1.491 1.915 -12.048 1.00 81.50 72 LEU A CA 1
ATOM 580 C C . LEU A 1 72 ? 1.526 0.581 -12.778 1.00 81.50 72 LEU A C 1
ATOM 582 O O . LEU A 1 72 ? 1.389 0.508 -14.001 1.00 81.50 72 LEU A O 1
ATOM 586 N N . ILE A 1 73 ? 1.671 -0.474 -11.996 1.00 78.44 73 ILE A N 1
ATOM 587 C CA . ILE A 1 73 ? 1.492 -1.851 -12.418 1.00 78.44 73 ILE A CA 1
ATOM 588 C C . ILE A 1 73 ? 0.068 -2.243 -12.047 1.00 78.44 73 ILE A C 1
ATOM 590 O O . ILE A 1 73 ? -0.323 -2.153 -10.883 1.00 78.44 73 ILE A O 1
ATOM 594 N N . LEU A 1 74 ? -0.699 -2.655 -13.048 1.00 75.00 74 LEU A N 1
ATOM 595 C CA . LEU A 1 74 ? -2.040 -3.200 -12.904 1.00 75.00 74 LEU A CA 1
ATOM 596 C C . LEU A 1 74 ? -1.961 -4.706 -13.133 1.00 75.00 74 LEU A C 1
ATOM 598 O O . LEU A 1 74 ? -1.502 -5.152 -14.184 1.00 75.00 74 LEU A O 1
ATOM 602 N N . ASP A 1 75 ? -2.431 -5.480 -12.168 1.00 69.44 75 ASP A N 1
ATOM 603 C CA . ASP A 1 75 ? -2.431 -6.937 -12.231 1.00 69.44 75 ASP A CA 1
ATOM 604 C C . ASP A 1 75 ? -3.847 -7.498 -12.060 1.00 69.44 75 ASP A C 1
ATOM 606 O O . ASP A 1 75 ? -4.646 -6.979 -11.279 1.00 69.44 75 ASP A O 1
ATOM 610 N N . THR A 1 76 ? -4.171 -8.556 -12.804 1.00 65.12 76 THR A N 1
ATOM 611 C CA . THR A 1 76 ? -5.497 -9.181 -12.822 1.00 65.12 76 THR A CA 1
ATOM 612 C C . THR A 1 76 ? -5.448 -10.555 -12.157 1.00 65.12 76 THR A C 1
ATOM 614 O O . THR A 1 76 ? -4.818 -11.490 -12.641 1.00 65.12 76 THR A O 1
ATOM 617 N N . TYR A 1 77 ? -6.186 -10.728 -11.060 1.00 60.09 77 TYR A N 1
ATOM 618 C CA . TYR A 1 77 ? -6.036 -11.897 -10.180 1.00 60.09 77 TYR A CA 1
ATOM 619 C C . TYR A 1 77 ? -6.591 -13.233 -10.736 1.00 60.09 77 TYR A C 1
ATOM 621 O O . TYR A 1 77 ? -6.606 -14.249 -10.048 1.00 60.09 77 TYR A O 1
ATOM 629 N N . HIS A 1 78 ? -7.084 -13.271 -11.978 1.00 52.72 78 HIS A N 1
ATOM 630 C CA . HIS A 1 78 ? -7.827 -14.428 -12.499 1.00 52.72 78 HIS A CA 1
ATOM 631 C C . HIS A 1 78 ? -7.615 -14.740 -13.983 1.00 52.72 78 HIS A C 1
ATOM 633 O O . HIS A 1 78 ? -8.380 -15.524 -14.549 1.00 52.72 78 HIS A O 1
ATOM 639 N N . HIS A 1 79 ? -6.612 -14.166 -14.643 1.00 42.88 79 HIS A N 1
ATOM 640 C CA . HIS A 1 79 ? -6.355 -14.510 -16.037 1.00 42.88 79 HIS A CA 1
ATOM 641 C C . HIS A 1 79 ? -4.863 -14.606 -16.318 1.00 42.88 79 HIS A C 1
ATOM 643 O O . HIS A 1 79 ? -4.058 -13.907 -15.716 1.00 42.88 79 HIS A O 1
ATOM 649 N N . ASN A 1 80 ? -4.501 -15.421 -17.304 1.00 49.72 80 ASN A N 1
ATOM 650 C CA . ASN A 1 80 ? -3.160 -15.436 -17.889 1.00 49.72 80 ASN A CA 1
ATOM 651 C C . ASN A 1 80 ? -2.831 -14.115 -18.637 1.00 49.72 80 ASN A C 1
ATOM 653 O O . ASN A 1 80 ? -1.943 -14.113 -19.483 1.00 49.72 80 ASN A O 1
ATOM 657 N N . ASP A 1 81 ? -3.561 -13.018 -18.376 1.00 54.38 81 ASP A N 1
ATOM 658 C CA . ASP A 1 81 ? -3.458 -11.728 -19.080 1.00 54.38 81 ASP A CA 1
ATOM 659 C C . ASP A 1 81 ? -2.249 -10.893 -18.638 1.00 54.38 81 ASP A C 1
ATOM 661 O O . ASP A 1 81 ? -1.947 -9.875 -19.256 1.00 54.38 81 ASP A O 1
ATOM 665 N N . GLY A 1 82 ? -1.504 -11.357 -17.632 1.00 67.50 82 GLY A N 1
ATOM 666 C CA . GLY A 1 82 ? -0.257 -10.736 -17.208 1.00 67.50 82 GLY A CA 1
ATOM 667 C C . GLY A 1 82 ? -0.452 -9.359 -16.576 1.00 67.50 82 GLY A C 1
ATOM 668 O O . GLY A 1 82 ? -1.532 -8.996 -16.112 1.00 67.50 82 GLY A O 1
ATOM 669 N N . TYR A 1 83 ? 0.642 -8.608 -16.543 1.00 74.12 83 TYR A N 1
ATOM 670 C CA . TYR A 1 83 ? 0.724 -7.294 -15.926 1.00 74.12 83 TYR A CA 1
ATOM 671 C C . TYR A 1 83 ? 0.572 -6.208 -16.988 1.00 74.12 83 TYR A C 1
ATOM 673 O O . TYR A 1 83 ? 1.216 -6.258 -18.039 1.00 74.12 83 TYR A O 1
ATOM 681 N N . PHE A 1 84 ? -0.212 -5.183 -16.683 1.00 78.06 84 PHE A N 1
ATOM 682 C CA . PHE A 1 84 ? -0.288 -3.966 -17.476 1.00 78.06 84 PHE A CA 1
ATOM 683 C C . PHE A 1 84 ? 0.560 -2.886 -16.814 1.00 78.06 84 PHE A C 1
ATOM 685 O O . PHE A 1 84 ? 0.492 -2.685 -15.603 1.00 78.06 84 PHE A O 1
ATOM 692 N N . LEU A 1 85 ? 1.345 -2.166 -17.610 1.00 79.00 85 LEU A N 1
ATOM 693 C CA . LEU A 1 85 ? 2.071 -0.990 -17.148 1.00 79.00 85 LEU A CA 1
ATOM 694 C C . LEU A 1 85 ? 1.359 0.251 -17.677 1.00 79.00 85 LEU A C 1
ATOM 696 O O . LEU A 1 85 ? 1.282 0.457 -18.889 1.00 79.00 85 LEU A O 1
ATOM 700 N N . VAL A 1 86 ? 0.836 1.067 -16.770 1.00 82.50 86 VAL A N 1
ATOM 701 C CA . VAL A 1 86 ? 0.133 2.306 -17.103 1.00 82.50 86 VAL A CA 1
ATOM 702 C C . VAL A 1 86 ? 0.984 3.473 -16.640 1.00 82.50 86 VAL A C 1
ATOM 704 O O . VAL A 1 86 ? 1.262 3.609 -15.453 1.00 82.50 86 VAL A O 1
ATOM 707 N N . ARG A 1 87 ? 1.407 4.320 -17.580 1.00 82.62 87 ARG A N 1
ATOM 708 C CA . ARG A 1 87 ? 2.150 5.548 -17.287 1.00 82.62 87 ARG A CA 1
ATOM 709 C C . ARG A 1 87 ? 1.208 6.742 -17.350 1.00 82.62 87 ARG A C 1
ATOM 711 O O . ARG A 1 87 ? 0.557 6.956 -18.369 1.00 82.62 87 ARG A O 1
ATOM 718 N N . PHE A 1 88 ? 1.184 7.523 -16.280 1.00 83.25 88 PHE A N 1
ATOM 719 C CA . PHE A 1 88 ? 0.397 8.749 -16.186 1.00 83.25 88 PHE A CA 1
ATOM 720 C C . PHE A 1 88 ? 1.220 9.963 -16.622 1.00 83.25 88 PHE A C 1
ATOM 722 O O . PHE A 1 88 ? 2.450 9.938 -16.564 1.00 83.25 88 PHE A O 1
ATOM 729 N N . ALA A 1 89 ? 0.543 11.024 -17.067 1.00 82.44 89 ALA A N 1
ATOM 730 C CA . ALA A 1 89 ? 1.197 12.270 -17.473 1.00 82.44 89 ALA A CA 1
ATOM 731 C C . ALA A 1 89 ? 1.727 13.066 -16.269 1.00 82.44 89 ALA A C 1
ATOM 733 O O . ALA A 1 89 ? 2.762 13.730 -16.354 1.00 82.44 89 ALA A O 1
ATOM 734 N N . ASN A 1 90 ? 1.022 12.995 -15.140 1.00 89.00 90 ASN A N 1
ATOM 735 C CA . ASN A 1 90 ? 1.388 13.658 -13.899 1.00 89.00 90 ASN A CA 1
ATOM 736 C C . ASN A 1 90 ? 1.193 12.711 -12.696 1.00 89.00 90 ASN A C 1
ATOM 738 O O . ASN A 1 90 ? 0.651 11.612 -12.824 1.00 89.00 90 ASN A O 1
ATOM 742 N N . LEU A 1 91 ? 1.724 13.109 -11.536 1.00 87.38 91 LEU A N 1
ATOM 743 C CA . LEU A 1 91 ? 1.650 12.300 -10.316 1.00 87.38 91 LEU A CA 1
ATOM 744 C C . LEU A 1 91 ? 0.279 12.358 -9.64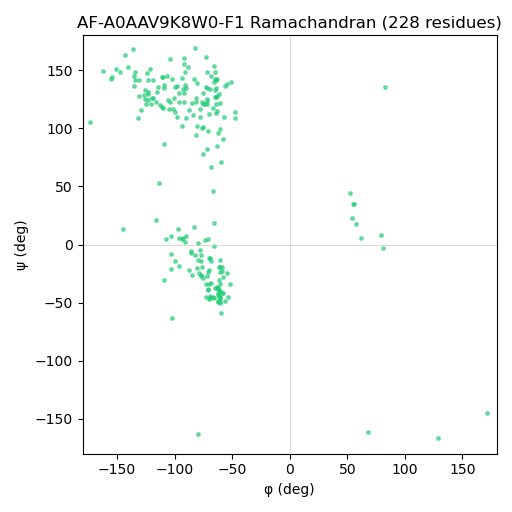1 1.00 87.38 91 LEU A C 1
ATOM 746 O O . LEU A 1 91 ? -0.068 11.403 -8.953 1.00 87.38 91 LEU A O 1
ATOM 750 N N . ASP A 1 92 ? -0.479 13.432 -9.837 1.00 88.12 92 ASP A N 1
ATOM 751 C CA . ASP A 1 92 ? -1.781 13.623 -9.203 1.00 88.12 92 ASP A CA 1
ATOM 752 C C . ASP A 1 92 ? -2.804 12.651 -9.795 1.00 88.12 92 ASP A C 1
ATOM 754 O O . ASP A 1 92 ? -3.402 11.895 -9.039 1.00 88.12 92 ASP A O 1
ATOM 758 N N . ASP A 1 93 ? -2.881 12.527 -11.125 1.00 87.75 93 ASP A N 1
ATOM 759 C CA . ASP A 1 93 ? -3.728 11.536 -11.809 1.00 87.75 93 ASP A CA 1
ATOM 760 C C . ASP A 1 93 ? -3.351 10.103 -11.396 1.00 87.75 93 ASP A C 1
ATOM 762 O O . ASP A 1 93 ? -4.203 9.245 -11.154 1.00 87.75 93 ASP A O 1
ATOM 766 N N . ARG A 1 94 ? -2.040 9.831 -11.293 1.00 89.56 94 ARG A N 1
ATOM 767 C CA . ARG A 1 94 ? -1.530 8.533 -10.835 1.00 89.56 94 ARG A CA 1
ATOM 768 C C . ARG A 1 94 ? -2.006 8.235 -9.417 1.00 89.56 94 ARG A C 1
ATOM 770 O O . ARG A 1 94 ? -2.378 7.103 -9.118 1.00 89.56 94 ARG A O 1
ATOM 777 N N . ASN A 1 95 ? -1.915 9.226 -8.538 1.00 87.38 95 ASN A N 1
ATOM 778 C CA . ASN A 1 95 ? -2.275 9.113 -7.132 1.00 87.38 95 ASN A CA 1
ATOM 779 C C . ASN A 1 95 ? -3.786 8.992 -6.955 1.00 87.38 95 ASN A C 1
ATOM 781 O O . ASN A 1 95 ? -4.229 8.180 -6.153 1.00 87.38 95 ASN A O 1
ATOM 785 N N . GLU A 1 96 ? -4.572 9.729 -7.735 1.00 87.44 96 GLU A N 1
ATOM 786 C CA . GLU A 1 96 ? -6.026 9.610 -7.759 1.00 87.44 96 GLU A CA 1
ATOM 787 C C .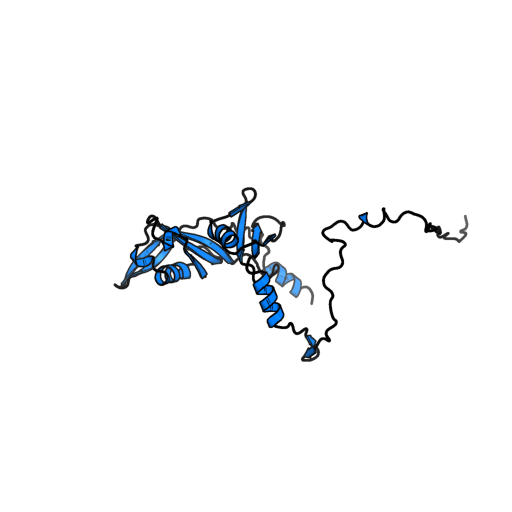 GLU A 1 96 ? -6.437 8.174 -8.083 1.00 87.44 96 GLU A C 1
ATOM 789 O O . GLU A 1 96 ? -7.200 7.566 -7.330 1.00 87.44 96 GLU A O 1
ATOM 794 N N . VAL A 1 97 ? -5.854 7.582 -9.135 1.00 87.19 97 VAL A N 1
ATOM 795 C CA . VAL A 1 97 ? -6.077 6.164 -9.429 1.00 87.19 97 VAL A CA 1
ATOM 796 C C . VAL A 1 97 ? -5.620 5.319 -8.246 1.00 87.19 97 VAL A C 1
ATOM 798 O O . VAL A 1 97 ? -6.462 4.672 -7.643 1.00 87.19 97 VAL A O 1
ATOM 801 N N . LEU A 1 98 ? -4.353 5.390 -7.835 1.00 84.62 98 LEU A N 1
ATOM 802 C CA . LEU A 1 98 ? -3.801 4.564 -6.752 1.00 84.62 98 LEU A CA 1
ATOM 803 C C . LEU A 1 98 ? -4.624 4.602 -5.444 1.00 84.62 98 LEU A C 1
ATOM 805 O O . LEU A 1 98 ? -4.690 3.596 -4.737 1.00 84.62 98 LEU A O 1
ATOM 809 N N . TYR A 1 99 ? -5.242 5.740 -5.109 1.00 82.56 99 TYR A N 1
ATOM 810 C CA . TYR A 1 99 ? -5.934 5.949 -3.834 1.00 82.56 99 TYR A CA 1
ATOM 811 C C . TYR A 1 99 ? -7.463 5.788 -3.893 1.00 82.56 99 TYR A C 1
ATOM 813 O O . TYR A 1 99 ? -8.105 5.655 -2.847 1.00 82.56 99 TYR A O 1
ATOM 821 N N . SER A 1 100 ? -8.061 5.758 -5.087 1.00 81.88 100 SER A N 1
ATOM 822 C CA . SER A 1 100 ? -9.525 5.763 -5.263 1.00 81.88 100 SER A CA 1
ATOM 823 C C . SER A 1 100 ? -10.246 4.478 -4.827 1.00 81.88 100 SER A C 1
ATOM 825 O O . SER A 1 100 ? -11.464 4.499 -4.654 1.00 81.88 100 SER A O 1
ATOM 827 N N . GLY A 1 101 ? -9.536 3.381 -4.545 1.00 75.50 101 GLY A N 1
ATOM 828 C CA . GLY A 1 101 ? -10.114 2.219 -3.864 1.00 75.50 101 GLY A CA 1
ATOM 829 C C . GLY A 1 101 ? -9.870 0.885 -4.557 1.00 75.50 101 GLY A C 1
ATOM 830 O O . GLY A 1 101 ? -8.998 0.788 -5.411 1.00 75.50 101 GLY A O 1
ATOM 831 N N . PRO A 1 102 ? -10.589 -0.185 -4.171 1.00 76.69 102 PRO A N 1
ATOM 832 C CA . PRO A 1 102 ? -10.517 -1.442 -4.895 1.00 76.69 102 PRO A CA 1
ATOM 833 C C . PRO A 1 102 ? -10.969 -1.210 -6.336 1.00 76.69 102 PRO A C 1
ATOM 835 O O . PRO A 1 102 ? -12.080 -0.746 -6.601 1.00 76.69 102 PRO A O 1
ATOM 838 N N . HIS A 1 103 ? -10.085 -1.530 -7.268 1.00 84.31 103 HIS A N 1
ATOM 839 C CA . HIS A 1 103 ? -10.314 -1.296 -8.680 1.00 84.31 103 HIS A CA 1
ATOM 840 C C . HIS A 1 103 ? -10.917 -2.524 -9.342 1.00 84.31 103 HIS A C 1
ATOM 842 O O . HIS A 1 103 ? -10.538 -3.660 -9.053 1.00 84.31 103 HIS A O 1
ATOM 848 N N . MET A 1 104 ? -11.826 -2.280 -10.282 1.00 81.19 104 MET A N 1
ATOM 849 C CA . MET A 1 104 ? -12.474 -3.322 -11.065 1.00 81.19 104 MET A CA 1
ATOM 850 C C . MET A 1 104 ? -12.245 -3.056 -12.550 1.00 81.19 104 MET A C 1
ATOM 852 O O . MET A 1 104 ? -12.501 -1.959 -13.037 1.00 81.19 104 MET A O 1
ATOM 856 N N . MET A 1 105 ? -11.819 -4.080 -13.285 1.00 76.19 105 MET A N 1
ATOM 857 C CA . MET A 1 105 ? -11.742 -4.074 -14.743 1.00 76.19 105 MET A CA 1
ATOM 858 C C . MET A 1 105 ? -12.532 -5.269 -15.268 1.00 76.19 105 MET A C 1
ATOM 860 O O . MET A 1 105 ? -12.254 -6.409 -14.901 1.00 76.19 105 MET A O 1
ATOM 864 N N . ASN A 1 106 ? -13.551 -5.027 -16.098 1.00 78.12 106 ASN A N 1
ATOM 865 C CA . ASN A 1 106 ? -14.452 -6.071 -16.612 1.00 78.12 106 ASN A CA 1
ATOM 866 C C . ASN A 1 106 ? -15.062 -6.950 -15.499 1.00 78.12 106 ASN A C 1
ATOM 868 O O . ASN A 1 106 ? -15.068 -8.177 -15.597 1.00 78.12 106 ASN A O 1
ATOM 87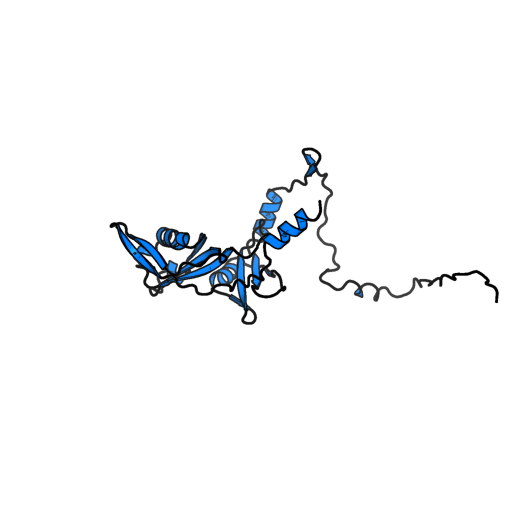2 N N . ASN A 1 107 ? -15.531 -6.322 -14.414 1.00 76.12 107 ASN A N 1
ATOM 873 C CA . ASN A 1 107 ? -16.045 -6.978 -13.202 1.00 76.12 107 ASN A CA 1
ATOM 874 C C . ASN A 1 107 ? -15.049 -7.924 -12.503 1.00 76.12 107 ASN A C 1
ATOM 876 O O . ASN A 1 107 ? -15.452 -8.730 -11.665 1.00 76.12 107 ASN A O 1
ATOM 880 N N . LYS A 1 108 ? -13.752 -7.809 -12.798 1.00 74.62 108 LYS A N 1
ATOM 881 C CA . LYS A 1 108 ? -12.683 -8.523 -12.099 1.00 74.62 108 LYS A CA 1
ATOM 882 C C . LYS A 1 108 ? -11.869 -7.540 -11.259 1.00 74.62 108 LYS A C 1
ATOM 884 O O . LYS A 1 108 ? -11.558 -6.458 -11.760 1.00 74.62 108 LYS A O 1
ATOM 889 N N . PRO A 1 109 ? -11.512 -7.894 -10.017 1.00 76.00 109 PRO A N 1
ATOM 890 C CA . PRO A 1 109 ? -10.652 -7.051 -9.204 1.00 76.00 109 PRO A CA 1
ATOM 891 C C . PRO A 1 109 ? -9.255 -6.970 -9.817 1.00 76.00 109 PRO A C 1
ATOM 893 O O . PRO A 1 109 ? -8.721 -7.978 -10.297 1.00 76.00 109 PRO A O 1
ATOM 896 N N . ILE A 1 110 ? -8.677 -5.772 -9.786 1.00 81.62 110 ILE A N 1
ATOM 897 C CA . ILE A 1 110 ? -7.296 -5.532 -10.197 1.00 81.62 110 ILE A CA 1
ATOM 898 C C . ILE A 1 110 ? -6.482 -4.995 -9.026 1.00 81.62 110 ILE A C 1
ATOM 900 O O . ILE A 1 110 ? -6.962 -4.191 -8.225 1.00 81.62 110 ILE A O 1
ATOM 904 N N . ILE A 1 111 ? -5.240 -5.453 -8.941 1.00 80.06 111 ILE A N 1
ATOM 905 C CA . ILE A 1 111 ? -4.265 -4.959 -7.979 1.00 80.06 111 ILE A CA 1
ATOM 906 C C . ILE A 1 111 ? -3.497 -3.833 -8.652 1.00 80.06 111 ILE A C 1
ATOM 908 O O . ILE A 1 111 ? -3.007 -3.990 -9.769 1.00 80.06 111 ILE A O 1
ATOM 912 N N . VAL A 1 112 ? -3.385 -2.708 -7.958 1.00 84.12 112 VAL A N 1
ATOM 913 C CA . VAL A 1 112 ? -2.635 -1.546 -8.422 1.00 84.12 112 VAL A CA 1
ATOM 914 C C . VAL A 1 112 ? -1.430 -1.364 -7.507 1.00 84.12 112 VAL A C 1
ATOM 916 O O . VAL A 1 112 ? -1.587 -1.199 -6.299 1.00 84.12 112 VAL A O 1
ATOM 919 N N . LYS A 1 113 ? -0.223 -1.425 -8.076 1.00 82.19 113 LYS A N 1
ATOM 920 C CA . LYS A 1 113 ? 1.049 -1.205 -7.372 1.00 82.19 113 LYS A CA 1
ATOM 921 C C . LYS A 1 113 ? 1.841 -0.092 -8.049 1.00 82.19 113 LYS A C 1
ATOM 923 O O . LYS A 1 113 ? 1.792 0.061 -9.267 1.00 82.19 113 LYS A O 1
ATOM 928 N N . VAL A 1 114 ? 2.603 0.670 -7.270 1.00 85.56 114 VAL A N 1
ATOM 929 C CA . VAL A 1 114 ? 3.592 1.603 -7.828 1.00 85.56 114 VAL A CA 1
ATOM 930 C C . VAL A 1 114 ? 4.723 0.788 -8.449 1.00 85.56 114 VAL A C 1
ATOM 932 O O . VAL A 1 114 ? 5.196 -0.175 -7.846 1.00 85.56 114 VAL A O 1
ATOM 935 N N . TRP A 1 115 ? 5.143 1.147 -9.662 1.00 86.88 115 TRP A N 1
ATOM 936 C CA . TRP A 1 115 ? 6.283 0.487 -10.291 1.00 86.88 115 TRP A CA 1
ATOM 937 C C . TRP A 1 115 ? 7.575 0.764 -9.504 1.00 86.88 115 TRP A C 1
ATOM 939 O O . TRP A 1 115 ? 7.798 1.872 -9.019 1.00 86.88 115 TRP A O 1
ATOM 949 N N . SER A 1 116 ? 8.442 -0.244 -9.409 1.00 83.12 116 SER A N 1
ATOM 950 C CA . SER A 1 116 ? 9.771 -0.146 -8.803 1.00 83.12 116 SER A CA 1
ATOM 951 C C . SER A 1 116 ? 10.800 -0.818 -9.706 1.00 83.12 116 SER A C 1
ATOM 953 O O . SER A 1 116 ? 10.491 -1.817 -10.358 1.00 83.12 116 SER A O 1
ATOM 955 N N . ALA A 1 117 ? 12.039 -0.323 -9.703 1.00 83.06 117 ALA A N 1
ATOM 956 C CA . ALA A 1 117 ? 13.151 -0.942 -10.426 1.00 83.06 117 ALA A CA 1
ATOM 957 C C . ALA A 1 117 ? 13.452 -2.376 -9.953 1.00 83.06 117 ALA A C 1
ATOM 959 O O . ALA A 1 117 ? 14.005 -3.177 -10.705 1.00 83.06 117 ALA A O 1
ATOM 960 N N . GLU A 1 118 ? 13.064 -2.712 -8.722 1.00 81.81 118 GLU A N 1
ATOM 961 C CA . GLU A 1 118 ? 13.218 -4.050 -8.144 1.00 81.81 118 GLU A CA 1
ATOM 962 C C . GLU A 1 118 ? 12.056 -4.992 -8.496 1.00 81.81 118 GLU A C 1
ATOM 964 O O . GLU A 1 118 ? 12.117 -6.191 -8.207 1.00 81.81 118 GLU A O 1
ATOM 969 N N . PHE A 1 119 ? 10.998 -4.472 -9.131 1.00 76.19 119 PHE A N 1
ATOM 970 C CA . PHE A 1 119 ? 9.822 -5.255 -9.479 1.00 76.19 119 PHE A CA 1
ATOM 971 C C . PHE A 1 119 ? 10.190 -6.394 -10.434 1.00 76.19 119 PHE A C 1
ATOM 973 O O . PHE A 1 119 ? 10.821 -6.197 -11.475 1.00 76.19 119 PHE A O 1
ATOM 980 N N . ASN A 1 120 ? 9.762 -7.611 -10.099 1.00 71.38 120 ASN A N 1
ATOM 981 C CA . ASN A 1 120 ? 10.088 -8.798 -10.872 1.00 71.38 120 ASN A CA 1
ATOM 982 C C . ASN A 1 120 ? 8.838 -9.633 -11.146 1.00 71.38 120 ASN A C 1
ATOM 984 O O . ASN A 1 120 ? 8.340 -10.334 -10.267 1.00 71.38 120 ASN A O 1
ATOM 988 N N . PHE A 1 121 ? 8.417 -9.629 -12.412 1.00 68.50 121 PHE A N 1
ATOM 989 C CA . PHE A 1 121 ? 7.248 -10.353 -12.920 1.00 68.50 121 PHE A CA 1
ATOM 990 C C . PHE A 1 121 ? 7.238 -11.861 -12.613 1.00 68.50 121 PHE A C 1
ATOM 992 O O . PHE A 1 121 ? 6.177 -12.468 -12.586 1.00 68.50 121 PHE A O 1
ATOM 999 N N . ASN A 1 122 ? 8.404 -12.482 -12.395 1.00 62.66 122 ASN A N 1
ATOM 1000 C CA . ASN A 1 122 ? 8.513 -13.915 -12.104 1.00 62.66 122 ASN A CA 1
ATOM 1001 C C . ASN A 1 122 ? 8.599 -14.223 -10.600 1.00 62.66 122 ASN A C 1
ATOM 1003 O O . ASN A 1 122 ? 8.414 -15.373 -10.207 1.00 62.66 122 ASN A O 1
ATOM 1007 N N . LYS A 1 123 ? 8.946 -13.229 -9.767 1.00 61.88 123 LYS A N 1
ATOM 1008 C CA . LYS A 1 123 ? 9.089 -13.384 -8.308 1.00 61.88 123 LYS A CA 1
ATOM 1009 C C . LYS A 1 123 ? 7.915 -12.822 -7.522 1.00 61.88 123 LYS A C 1
ATOM 1011 O O . LYS A 1 123 ? 7.734 -13.236 -6.381 1.00 61.88 123 LYS A O 1
ATOM 1016 N N . GLU A 1 124 ? 7.140 -11.914 -8.107 1.00 62.94 124 GLU A N 1
ATOM 1017 C CA . GLU A 1 124 ? 5.867 -11.435 -7.563 1.00 62.94 124 GLU A CA 1
ATOM 1018 C C . GLU A 1 124 ? 4.827 -12.563 -7.614 1.00 62.94 124 GLU A C 1
ATOM 1020 O O . GLU A 1 124 ? 3.842 -12.535 -8.344 1.00 62.94 124 GLU A O 1
ATOM 1025 N N . VAL A 1 125 ? 5.053 -13.610 -6.818 1.00 57.25 125 VAL A N 1
ATOM 1026 C CA . VAL A 1 125 ? 3.967 -14.462 -6.355 1.00 57.25 125 VAL A CA 1
ATOM 1027 C C . VAL A 1 125 ? 3.119 -13.531 -5.501 1.00 57.25 125 VAL A C 1
ATOM 1029 O O . VAL A 1 125 ? 3.607 -13.045 -4.484 1.00 57.25 125 VAL A O 1
ATOM 1032 N N . LEU A 1 126 ? 1.893 -13.242 -5.943 1.00 62.22 126 LEU A N 1
ATOM 1033 C CA . LEU A 1 126 ? 0.937 -12.294 -5.345 1.00 62.22 126 LEU A CA 1
ATOM 1034 C C . LEU A 1 126 ? 0.422 -12.742 -3.964 1.00 62.22 126 LEU A C 1
ATOM 1036 O O . LEU A 1 126 ? -0.778 -12.750 -3.697 1.00 62.22 126 LEU A O 1
ATOM 1040 N N . GLN A 1 127 ? 1.332 -13.181 -3.099 1.00 71.25 127 GLN A N 1
ATOM 1041 C CA . GLN A 1 127 ? 1.099 -13.410 -1.686 1.00 71.25 127 GLN A CA 1
ATOM 1042 C C . GLN A 1 127 ? 0.900 -12.065 -1.011 1.00 71.25 127 GLN A C 1
ATOM 1044 O O . GLN A 1 127 ? -0.059 -11.913 -0.276 1.00 71.25 127 GLN A O 1
ATOM 1049 N N . THR A 1 128 ? 1.730 -11.068 -1.323 1.00 80.94 128 THR A N 1
ATOM 1050 C CA . THR A 1 128 ? 1.618 -9.747 -0.707 1.00 80.94 128 THR A CA 1
ATOM 1051 C C . THR A 1 128 ? 0.939 -8.750 -1.641 1.00 80.94 128 THR A C 1
ATOM 1053 O O . THR A 1 128 ? 1.449 -8.447 -2.726 1.00 80.94 128 THR A O 1
ATOM 1056 N N . VAL A 1 129 ? -0.226 -8.244 -1.231 1.00 83.81 129 VAL A N 1
ATOM 1057 C CA . VAL A 1 129 ? -1.059 -7.337 -2.035 1.00 83.81 129 VAL A CA 1
ATOM 1058 C C . VAL A 1 129 ? -1.573 -6.156 -1.200 1.00 83.81 129 VAL A C 1
ATOM 1060 O O . VAL A 1 129 ? -1.867 -6.327 -0.015 1.00 83.81 129 VAL A O 1
ATOM 1063 N N . PRO A 1 130 ? -1.693 -4.952 -1.786 1.00 88.75 130 PRO A N 1
ATOM 1064 C CA . PRO A 1 130 ? -2.294 -3.806 -1.115 1.00 88.75 130 PRO A CA 1
ATOM 1065 C C . PRO A 1 130 ? -3.814 -3.990 -0.981 1.00 88.75 130 PRO A C 1
ATOM 1067 O O . PRO A 1 130 ? -4.516 -4.186 -1.974 1.00 88.75 130 PRO A O 1
ATOM 1070 N N . ILE A 1 131 ? -4.327 -3.920 0.249 1.00 90.38 131 ILE A N 1
ATOM 1071 C CA . ILE A 1 131 ? -5.749 -4.071 0.587 1.00 90.38 131 ILE A CA 1
ATOM 1072 C C . ILE A 1 131 ? -6.233 -2.862 1.384 1.00 90.38 131 ILE A C 1
ATOM 1074 O O . ILE A 1 131 ? -5.608 -2.445 2.360 1.00 90.38 131 ILE A O 1
ATOM 1078 N N . TRP A 1 132 ? -7.384 -2.319 0.985 1.00 93.06 132 TRP A N 1
ATOM 1079 C CA . TRP A 1 132 ? -8.087 -1.300 1.757 1.00 93.06 132 TRP A CA 1
ATOM 1080 C C . TRP A 1 132 ? -8.785 -1.919 2.967 1.00 93.06 132 TRP A C 1
ATOM 1082 O O . TRP A 1 132 ? -9.658 -2.786 2.840 1.00 93.06 132 TRP A O 1
ATOM 1092 N N . VAL A 1 133 ? -8.406 -1.432 4.144 1.00 95.62 133 VAL A N 1
ATOM 1093 C CA . VAL A 1 133 ? -8.894 -1.874 5.447 1.00 95.62 133 VAL A CA 1
ATOM 1094 C C . VAL A 1 133 ? -9.674 -0.747 6.110 1.00 95.62 133 VAL A C 1
ATOM 1096 O O . VAL A 1 133 ? -9.234 0.399 6.132 1.00 95.62 133 VAL A O 1
ATOM 1099 N N . LYS A 1 134 ? -10.829 -1.081 6.683 1.00 96.75 134 LYS A N 1
ATOM 1100 C CA . LYS A 1 134 ? -11.656 -0.202 7.509 1.00 96.75 134 LYS A CA 1
ATOM 1101 C C . LYS A 1 134 ? -11.606 -0.628 8.972 1.00 96.75 134 LYS A C 1
ATOM 1103 O O . LYS A 1 134 ? -11.809 -1.800 9.296 1.00 96.75 134 LYS A O 1
ATOM 1108 N N . TYR A 1 135 ? -11.442 0.357 9.847 1.00 96.69 135 TYR A N 1
ATOM 1109 C CA . TYR A 1 135 ? -11.542 0.240 11.298 1.00 96.69 135 TYR A CA 1
ATOM 1110 C C . TYR A 1 135 ? -12.824 0.943 11.771 1.00 96.69 135 TYR A C 1
ATOM 1112 O O . TYR A 1 135 ? -12.801 2.141 12.074 1.00 96.69 135 TYR A O 1
ATOM 1120 N N . PRO A 1 136 ? -13.978 0.249 11.775 1.00 96.12 136 PRO A N 1
ATOM 1121 C CA . PRO A 1 136 ? -15.241 0.837 12.207 1.00 96.12 136 PRO A CA 1
ATOM 1122 C C . PRO A 1 136 ? -15.196 1.210 13.688 1.00 96.12 136 PRO A C 1
ATOM 1124 O O . PRO A 1 136 ? -14.656 0.457 14.501 1.00 96.12 136 PRO A O 1
ATOM 1127 N N . ASN A 1 137 ? -15.806 2.349 14.027 1.00 93.06 137 ASN A N 1
ATOM 1128 C CA . ASN A 1 137 ? -15.915 2.865 15.398 1.00 93.06 137 ASN A CA 1
ATOM 1129 C C . ASN A 1 137 ? -14.571 3.011 16.143 1.00 93.06 137 ASN A C 1
ATOM 1131 O O . ASN A 1 137 ? -14.554 3.017 17.375 1.00 93.06 137 ASN A O 1
ATOM 1135 N N . LEU A 1 138 ? -13.452 3.129 15.419 1.00 93.69 138 LEU A N 1
ATOM 1136 C CA . LEU A 1 138 ? -12.151 3.395 16.024 1.00 93.69 138 LEU A CA 1
ATOM 1137 C C . LEU A 1 138 ? -12.180 4.787 16.687 1.00 93.69 138 LEU A C 1
ATOM 1139 O O . LEU A 1 138 ? -12.518 5.755 15.997 1.00 93.69 138 LEU A O 1
ATOM 1143 N N . PRO A 1 139 ? -11.816 4.930 17.977 1.00 91.56 139 PRO A N 1
ATOM 1144 C CA . PRO A 1 139 ? -11.820 6.224 18.655 1.00 91.56 139 PRO A CA 1
ATOM 1145 C C . PRO A 1 139 ? -10.989 7.271 17.909 1.00 91.56 139 PRO A C 1
ATOM 1147 O O . PRO A 1 139 ? -9.879 6.974 17.475 1.00 91.56 139 PRO A O 1
ATOM 1150 N N . LEU A 1 140 ? -11.485 8.510 17.809 1.00 90.94 140 LEU A N 1
ATOM 1151 C CA . LEU A 1 140 ? -10.794 9.602 17.103 1.00 90.94 140 LEU A CA 1
ATOM 1152 C C . LEU A 1 140 ? -9.395 9.902 17.662 1.00 90.94 140 LEU A C 1
ATOM 1154 O O . LEU A 1 140 ? -8.509 10.316 16.921 1.00 90.94 140 LEU A O 1
ATOM 1158 N N . SER A 1 141 ? -9.161 9.630 18.948 1.00 91.06 141 SER A N 1
ATOM 1159 C CA . SER A 1 141 ? -7.830 9.721 19.563 1.00 91.06 141 SER A CA 1
ATOM 1160 C C . SER A 1 141 ? -6.796 8.783 18.923 1.00 91.06 141 SER A C 1
ATOM 1162 O O . SER A 1 141 ? -5.599 9.020 19.053 1.00 91.06 141 SER A O 1
ATOM 1164 N N . CYS A 1 142 ? -7.236 7.746 18.205 1.00 91.50 142 CYS A N 1
ATOM 1165 C CA . CYS A 1 142 ? -6.387 6.786 17.503 1.00 91.50 142 CYS A CA 1
ATOM 1166 C C . CYS A 1 142 ? -6.189 7.110 16.011 1.00 91.50 142 CYS A C 1
ATOM 1168 O O . CYS A 1 142 ? -5.592 6.303 15.303 1.00 91.50 142 CYS A O 1
ATOM 1170 N N . TRP A 1 143 ? -6.680 8.252 15.514 1.00 93.75 143 TRP A N 1
ATOM 1171 C CA . TRP A 1 143 ? -6.604 8.623 14.089 1.00 93.75 143 TRP A CA 1
ATOM 1172 C C . TRP A 1 143 ? -5.331 9.402 13.735 1.00 93.75 143 TRP A C 1
ATOM 1174 O O . TRP A 1 143 ? -5.175 9.881 12.615 1.00 93.75 143 TRP A O 1
ATOM 1184 N N . SER A 1 144 ? -4.396 9.524 14.681 1.00 92.81 144 SER A N 1
ATOM 1185 C CA . SER A 1 144 ? -3.078 10.084 14.391 1.00 92.81 144 SER A CA 1
ATOM 1186 C C . SER A 1 144 ? -2.297 9.178 13.433 1.00 92.81 144 SER A C 1
ATOM 1188 O O . SER A 1 144 ? -2.488 7.959 13.418 1.00 92.81 144 SER A O 1
ATOM 1190 N N . GLN A 1 145 ? -1.372 9.762 12.667 1.00 94.25 145 GLN A N 1
ATOM 1191 C CA . GLN A 1 145 ? -0.509 9.014 11.748 1.00 94.25 145 GLN A CA 1
ATOM 1192 C C . GLN A 1 145 ? 0.230 7.866 12.456 1.00 94.25 145 GLN A C 1
ATOM 1194 O O . GLN A 1 145 ? 0.250 6.747 11.946 1.00 94.25 145 GLN A O 1
ATOM 1199 N N . ASP A 1 146 ? 0.803 8.116 13.637 1.00 94.94 146 ASP A N 1
ATOM 1200 C CA . ASP A 1 146 ? 1.526 7.100 14.413 1.00 94.94 146 ASP A CA 1
ATOM 1201 C C . ASP A 1 146 ? 0.578 6.002 14.921 1.00 94.94 146 ASP A C 1
ATOM 1203 O O . ASP A 1 146 ? 0.859 4.816 14.746 1.00 94.94 146 ASP A O 1
ATOM 1207 N N . SER A 1 147 ? -0.588 6.369 15.462 1.00 94.75 147 SER A N 1
ATOM 1208 C CA . SER A 1 147 ? -1.575 5.395 15.942 1.00 94.75 147 SER A CA 1
ATOM 1209 C C . SER A 1 147 ? -2.102 4.501 14.816 1.00 94.75 147 SER A C 1
ATOM 1211 O O . SER A 1 147 ? -2.079 3.279 14.954 1.00 94.75 147 SER A O 1
ATOM 1213 N N . LEU A 1 148 ? -2.515 5.078 13.682 1.00 96.06 148 LEU A N 1
ATOM 1214 C CA . LEU A 1 148 ? -2.999 4.314 12.527 1.00 96.06 148 LEU A CA 1
ATOM 1215 C C . LEU A 1 148 ? -1.910 3.419 11.935 1.00 96.06 148 LEU A C 1
ATOM 1217 O O . LEU A 1 148 ? -2.206 2.285 11.552 1.00 96.06 148 LEU A O 1
ATOM 1221 N N . SER A 1 149 ? -0.663 3.898 11.909 1.00 97.06 149 SER A N 1
ATOM 1222 C CA . SER A 1 149 ? 0.487 3.094 11.488 1.00 97.06 149 SER A CA 1
ATOM 1223 C C . SER A 1 149 ? 0.673 1.897 12.416 1.00 97.06 149 SER A C 1
ATOM 1225 O O . SER A 1 149 ? 0.731 0.773 11.937 1.00 97.06 149 SER A O 1
ATOM 1227 N N . ARG A 1 150 ? 0.673 2.090 13.743 1.00 96.31 150 ARG A N 1
ATOM 1228 C CA . ARG A 1 150 ? 0.808 0.989 14.719 1.00 96.31 150 ARG A CA 1
ATOM 1229 C C . ARG A 1 150 ? -0.308 -0.042 14.607 1.00 96.31 150 ARG A C 1
ATOM 1231 O O . ARG A 1 150 ? -0.025 -1.236 14.609 1.00 96.31 150 ARG A O 1
ATOM 1238 N N . ILE A 1 151 ? -1.556 0.416 14.506 1.00 96.00 151 ILE A N 1
ATOM 1239 C CA . ILE A 1 151 ? -2.731 -0.457 14.375 1.00 96.00 151 ILE A CA 1
ATOM 1240 C C . ILE A 1 151 ? -2.609 -1.297 13.103 1.00 96.00 151 ILE A C 1
ATOM 1242 O O . ILE A 1 151 ? -2.712 -2.521 13.144 1.00 96.00 151 ILE A O 1
ATOM 1246 N N . SER A 1 152 ? -2.335 -0.637 11.980 1.00 97.19 152 SER A N 1
ATOM 1247 C CA . SER A 1 152 ? -2.277 -1.276 10.665 1.00 97.19 152 SER A CA 1
ATOM 1248 C C . SER A 1 152 ? -1.051 -2.169 10.487 1.00 97.19 152 SER A C 1
ATOM 1250 O O . SER A 1 152 ? -1.132 -3.177 9.788 1.00 97.19 152 SER A O 1
ATOM 1252 N N . SER A 1 153 ? 0.048 -1.881 11.189 1.00 96.81 153 SER A N 1
ATOM 1253 C CA . SER A 1 153 ? 1.215 -2.766 11.272 1.00 96.81 153 SER A CA 1
ATOM 1254 C C . SER A 1 153 ? 0.901 -4.128 11.900 1.00 96.81 153 SER A C 1
ATOM 1256 O O . SER A 1 153 ? 1.630 -5.089 11.678 1.00 96.81 153 SER A O 1
ATOM 1258 N N . GLY A 1 154 ? -0.203 -4.249 12.648 1.00 94.81 154 GLY A N 1
ATOM 1259 C CA . GLY A 1 154 ? -0.711 -5.541 13.119 1.00 94.81 154 GLY A CA 1
ATOM 1260 C C . GLY A 1 154 ? -1.253 -6.446 12.002 1.00 94.81 154 GLY A C 1
ATOM 1261 O O . GLY A 1 154 ? -1.464 -7.634 12.235 1.00 94.81 154 GLY A O 1
ATOM 1262 N N . LEU A 1 155 ? -1.484 -5.901 10.804 1.00 95.56 155 LEU A N 1
ATOM 1263 C CA . LEU A 1 155 ? -2.013 -6.615 9.638 1.00 95.56 155 LEU A CA 1
ATOM 1264 C C . LEU A 1 155 ? -0.967 -6.818 8.533 1.00 95.56 155 LEU A C 1
ATOM 1266 O O . LEU A 1 155 ? -1.044 -7.802 7.799 1.00 95.56 155 LEU A O 1
ATOM 1270 N N . GLY A 1 156 ? -0.010 -5.900 8.396 1.00 94.31 156 GLY A N 1
ATOM 1271 C CA . GLY A 1 156 ? 0.968 -5.896 7.309 1.00 94.31 156 GLY A CA 1
ATOM 1272 C C . GLY A 1 156 ? 1.800 -4.616 7.300 1.00 94.31 156 GLY A C 1
ATOM 1273 O O . GLY A 1 156 ? 2.101 -4.070 8.356 1.00 94.31 156 GLY A O 1
ATOM 1274 N N . VAL A 1 157 ? 2.168 -4.124 6.118 1.00 94.38 157 VAL A N 1
ATOM 1275 C CA . VAL A 1 157 ? 2.899 -2.858 5.963 1.00 94.38 157 VAL A CA 1
ATOM 1276 C C . VAL A 1 157 ? 1.904 -1.742 5.625 1.00 94.38 157 VAL A C 1
ATOM 1278 O O . VAL A 1 157 ? 1.335 -1.752 4.532 1.00 94.38 157 VAL A O 1
ATOM 1281 N N . PRO A 1 158 ? 1.637 -0.783 6.531 1.00 95.56 158 PRO A N 1
ATOM 1282 C CA . PRO A 1 158 ? 0.775 0.349 6.214 1.00 95.56 158 PRO A CA 1
ATOM 1283 C C . PRO A 1 158 ? 1.411 1.222 5.137 1.00 95.56 158 PRO A C 1
ATOM 1285 O O . PRO A 1 158 ? 2.581 1.589 5.239 1.00 95.56 158 PRO A O 1
ATOM 1288 N N . LEU A 1 159 ? 0.619 1.577 4.130 1.00 91.25 159 LEU A N 1
ATOM 1289 C CA . LEU A 1 159 ? 1.050 2.450 3.047 1.00 91.25 159 LEU A CA 1
ATOM 1290 C C . LEU A 1 159 ? 0.508 3.866 3.262 1.00 91.25 159 LEU A C 1
ATOM 1292 O O . LEU A 1 159 ? 1.286 4.792 3.481 1.00 91.25 159 LEU A O 1
ATOM 1296 N N . TYR A 1 160 ? -0.820 4.034 3.256 1.00 89.56 160 TYR A N 1
ATOM 1297 C CA . TYR A 1 160 ? -1.470 5.353 3.315 1.00 89.56 160 TYR A CA 1
ATOM 1298 C C . TYR A 1 160 ? -2.845 5.276 3.989 1.00 89.56 160 TYR A C 1
ATOM 1300 O O . TYR A 1 160 ? -3.531 4.261 3.885 1.00 89.56 160 TYR A O 1
ATOM 1308 N N . ALA A 1 161 ? -3.279 6.358 4.637 1.00 92.38 161 ALA A N 1
ATOM 1309 C CA . ALA A 1 161 ? -4.685 6.557 4.999 1.00 92.38 161 ALA A CA 1
ATOM 1310 C C . ALA A 1 161 ? -5.425 7.255 3.847 1.00 92.38 161 ALA A C 1
ATOM 1312 O O . ALA A 1 161 ? -4.798 7.982 3.075 1.00 92.38 161 ALA A O 1
ATOM 1313 N N . ASP A 1 162 ? -6.736 7.038 3.717 1.00 89.44 162 ASP A N 1
ATOM 1314 C CA . ASP A 1 162 ? -7.519 7.803 2.744 1.00 89.44 162 ASP A CA 1
ATOM 1315 C C . ASP A 1 162 ? -7.720 9.261 3.188 1.00 89.44 162 ASP A C 1
ATOM 1317 O O . ASP A 1 162 ? -7.579 9.611 4.363 1.00 89.44 162 ASP A O 1
ATOM 1321 N N . GLU A 1 163 ? -8.063 10.125 2.233 1.00 87.50 163 GLU A N 1
ATOM 1322 C CA . GLU A 1 163 ? -8.188 11.563 2.476 1.00 87.50 163 GLU A CA 1
ATOM 1323 C C . GLU A 1 163 ? -9.252 11.885 3.535 1.00 87.50 163 GLU A C 1
ATOM 1325 O O . GLU A 1 163 ? -9.015 12.715 4.415 1.00 87.50 163 GLU A O 1
ATOM 1330 N N . CYS A 1 164 ? -10.388 11.180 3.514 1.00 87.56 164 CYS A N 1
ATOM 1331 C CA . CYS A 1 164 ? -11.449 11.354 4.503 1.00 87.56 164 CYS A CA 1
ATOM 1332 C C . CYS A 1 164 ? -10.986 11.009 5.926 1.00 87.56 164 CYS A C 1
ATOM 1334 O O . CYS A 1 164 ? -11.392 11.689 6.870 1.00 87.56 164 CYS A O 1
ATOM 1336 N N . THR A 1 165 ? -10.140 9.986 6.093 1.00 88.19 165 THR A N 1
ATOM 1337 C CA . THR A 1 165 ? -9.533 9.640 7.386 1.00 88.19 165 THR A CA 1
ATOM 1338 C C . THR A 1 165 ? -8.531 10.704 7.809 1.00 88.19 165 THR A C 1
ATOM 1340 O O . THR A 1 165 ? -8.577 11.164 8.947 1.00 88.19 165 THR A O 1
ATOM 1343 N N . THR A 1 166 ? -7.659 11.145 6.898 1.00 88.31 166 THR A N 1
ATOM 1344 C CA . THR A 1 166 ? -6.645 12.169 7.189 1.00 88.31 166 THR A CA 1
ATOM 1345 C C . THR A 1 166 ? -7.265 13.506 7.592 1.00 88.31 166 THR A C 1
ATOM 1347 O O . THR A 1 166 ? -6.794 14.142 8.532 1.00 88.31 166 THR A O 1
ATOM 1350 N N . LYS A 1 167 ? -8.332 13.928 6.909 1.00 89.19 167 LYS A N 1
ATOM 1351 C CA . LYS A 1 167 ? -9.051 15.178 7.195 1.00 89.19 167 LYS A CA 1
ATOM 1352 C C . LYS A 1 167 ? -10.130 15.032 8.271 1.00 89.19 167 LYS A C 1
ATOM 1354 O O . LYS A 1 167 ? -10.713 16.032 8.679 1.00 89.19 167 LYS A O 1
ATOM 1359 N N . VAL A 1 168 ? -10.391 13.808 8.738 1.00 87.50 168 VAL A N 1
ATOM 1360 C CA . VAL A 1 168 ? -11.432 13.487 9.732 1.00 87.50 168 VAL A CA 1
ATOM 1361 C C . VAL A 1 168 ? -12.828 13.966 9.284 1.00 87.50 168 VAL A C 1
ATOM 1363 O O . VAL A 1 168 ? -13.666 14.370 10.085 1.00 87.50 168 VAL A O 1
ATOM 1366 N N . GLU A 1 169 ? -13.107 13.914 7.980 1.00 86.69 169 GLU A N 1
ATOM 1367 C CA . GLU A 1 169 ? -14.378 14.383 7.398 1.00 86.69 169 GLU A CA 1
ATOM 1368 C C . GLU A 1 169 ? -15.522 13.383 7.615 1.00 86.69 169 GLU A C 1
ATOM 1370 O O . GLU A 1 169 ? -16.695 13.755 7.682 1.00 86.69 169 GLU A O 1
ATOM 1375 N N . ARG A 1 170 ? -15.188 12.094 7.756 1.00 83.50 170 ARG A N 1
ATOM 1376 C CA . ARG A 1 170 ? -16.142 11.018 8.031 1.00 83.50 170 ARG A CA 1
ATOM 1377 C C . ARG A 1 170 ? -15.669 10.200 9.217 1.00 83.50 170 ARG A C 1
ATOM 1379 O O . ARG A 1 170 ? -14.693 9.481 9.101 1.00 83.50 170 ARG A O 1
ATOM 1386 N N . ILE A 1 171 ? -16.424 10.217 10.313 1.00 86.94 171 ILE A N 1
ATOM 1387 C CA . ILE A 1 171 ? -16.041 9.552 11.574 1.00 86.94 171 ILE A CA 1
ATOM 1388 C C . ILE A 1 171 ? -16.572 8.115 11.730 1.00 86.94 171 ILE A C 1
ATOM 1390 O O . ILE A 1 171 ? -16.436 7.511 12.788 1.00 86.94 171 ILE A O 1
ATOM 1394 N N . SER A 1 172 ? -17.215 7.552 10.699 1.00 90.00 172 SER A N 1
ATOM 1395 C CA . SER A 1 172 ? -17.809 6.203 10.766 1.00 90.00 172 SER A CA 1
ATOM 1396 C C . SER A 1 172 ? -16.758 5.088 10.866 1.00 90.00 172 SER A C 1
ATOM 1398 O O . SER A 1 172 ? -17.007 4.041 11.465 1.00 90.00 172 SER A O 1
ATOM 1400 N N . PHE A 1 173 ? -15.600 5.288 10.238 1.00 94.31 173 PHE A N 1
ATOM 1401 C CA . PHE A 1 173 ? -14.476 4.358 10.217 1.00 94.31 173 PHE A CA 1
ATOM 1402 C C . PHE A 1 173 ? -13.211 5.104 9.792 1.00 94.31 173 PHE A C 1
ATOM 1404 O O . PHE A 1 173 ? -13.298 6.010 8.967 1.00 94.31 173 PHE A O 1
ATOM 1411 N N . ALA A 1 174 ? -12.051 4.675 10.288 1.00 94.81 174 ALA A N 1
ATOM 1412 C CA . ALA A 1 174 ? -10.776 5.006 9.655 1.00 94.81 174 ALA A CA 1
ATOM 1413 C C . ALA A 1 174 ? -10.513 4.014 8.515 1.00 94.81 174 ALA A C 1
ATOM 1415 O O . ALA A 1 174 ? -10.830 2.829 8.653 1.00 94.81 174 ALA A O 1
ATOM 1416 N N . ARG A 1 175 ? -9.943 4.472 7.401 1.00 94.88 175 ARG A N 1
ATOM 1417 C CA . ARG A 1 175 ? -9.631 3.655 6.223 1.00 94.88 175 ARG A CA 1
ATOM 1418 C C . ARG A 1 175 ? -8.157 3.789 5.850 1.00 94.88 175 ARG A C 1
ATOM 1420 O O . ARG A 1 175 ? -7.654 4.893 5.659 1.00 94.88 175 ARG A O 1
ATOM 1427 N N . VAL A 1 176 ? -7.469 2.653 5.754 1.00 95.00 176 VAL A N 1
ATOM 1428 C CA . VAL A 1 176 ? -6.019 2.571 5.522 1.00 95.00 176 VAL A CA 1
ATOM 1429 C C . VAL A 1 176 ? -5.721 1.511 4.465 1.00 95.00 176 VAL A C 1
ATOM 1431 O O . VAL A 1 176 ? -6.295 0.424 4.494 1.00 95.00 176 VAL A O 1
ATOM 1434 N N . LEU A 1 177 ? -4.827 1.825 3.531 1.00 93.25 177 LEU A N 1
ATOM 1435 C CA . LEU A 1 177 ? -4.260 0.883 2.576 1.00 93.25 177 LEU A CA 1
ATOM 1436 C C . LEU A 1 177 ? -3.072 0.176 3.224 1.00 93.25 177 LEU A C 1
ATOM 1438 O O . LEU A 1 177 ? -2.114 0.826 3.651 1.00 93.25 177 LEU A O 1
ATOM 1442 N N . VAL A 1 178 ? -3.131 -1.150 3.291 1.00 93.94 178 VAL A N 1
ATOM 1443 C CA . VAL A 1 178 ? -2.104 -1.980 3.926 1.00 93.94 178 VAL A CA 1
ATOM 1444 C C . VAL A 1 178 ? -1.640 -3.032 2.931 1.00 93.94 178 VAL A C 1
ATOM 1446 O O . VAL A 1 178 ? -2.456 -3.745 2.352 1.00 93.94 178 VAL A O 1
ATOM 1449 N N . GLU A 1 179 ? -0.335 -3.142 2.724 1.00 90.94 179 GLU A N 1
ATOM 1450 C CA . GLU A 1 179 ? 0.260 -4.246 1.980 1.00 90.94 179 GLU A CA 1
ATOM 1451 C C . GLU A 1 179 ? 0.314 -5.491 2.878 1.00 90.94 179 GLU A C 1
ATOM 1453 O O . GLU A 1 179 ? 0.946 -5.490 3.935 1.00 90.94 179 GLU A O 1
ATOM 1458 N N . MET A 1 180 ? -0.411 -6.543 2.490 1.00 90.62 180 MET A N 1
ATOM 1459 C CA . MET A 1 180 ? -0.704 -7.697 3.345 1.00 90.62 180 MET A CA 1
ATOM 1460 C C . MET A 1 180 ? -0.424 -9.021 2.640 1.00 90.62 180 MET A C 1
ATOM 1462 O O . MET A 1 180 ? -0.754 -9.178 1.467 1.00 90.62 180 MET A O 1
ATOM 1466 N N . ASP A 1 181 ? 0.118 -9.989 3.386 1.00 87.56 181 ASP A N 1
ATOM 1467 C CA . ASP A 1 181 ? 0.273 -11.379 2.943 1.00 87.56 181 ASP A CA 1
ATOM 1468 C C . ASP A 1 181 ? -1.079 -12.110 3.004 1.00 87.56 181 ASP A C 1
ATOM 1470 O O . ASP A 1 181 ? -1.531 -12.546 4.065 1.00 87.56 181 ASP A O 1
ATOM 1474 N N . VAL A 1 182 ? -1.728 -12.245 1.851 1.00 86.25 182 VAL A N 1
ATOM 1475 C CA . VAL A 1 182 ? -3.012 -12.929 1.683 1.00 86.25 182 VAL A CA 1
ATOM 1476 C C . VAL A 1 182 ? -2.897 -14.446 1.687 1.00 86.25 182 VAL A C 1
ATOM 1478 O O . VAL A 1 182 ? -3.924 -15.112 1.755 1.00 86.25 182 VAL A O 1
ATOM 1481 N N . ALA A 1 183 ? -1.684 -15.017 1.654 1.00 82.12 183 ALA A N 1
ATOM 1482 C CA . ALA A 1 183 ? -1.496 -16.464 1.796 1.00 82.12 183 ALA A CA 1
ATOM 1483 C C . ALA A 1 183 ? -1.799 -16.964 3.216 1.00 82.12 183 ALA A C 1
ATOM 1485 O O . ALA A 1 183 ? -1.911 -18.172 3.439 1.00 82.12 183 ALA A O 1
ATOM 1486 N N . ARG A 1 184 ? -1.945 -16.040 4.169 1.00 83.81 184 ARG A N 1
ATOM 1487 C CA . ARG A 1 184 ? -2.296 -16.304 5.563 1.00 83.81 184 ARG A CA 1
ATOM 1488 C C . ARG A 1 184 ? -3.753 -15.951 5.829 1.00 83.81 184 ARG A C 1
ATOM 1490 O O . ARG A 1 184 ? -4.369 -15.163 5.117 1.00 83.81 184 ARG A O 1
ATOM 1497 N N . GLU A 1 185 ? -4.305 -16.519 6.897 1.00 87.81 185 GLU A N 1
ATOM 1498 C CA . GLU A 1 185 ? -5.627 -16.115 7.367 1.00 87.81 185 GLU A CA 1
ATOM 1499 C C . GLU A 1 185 ? -5.592 -14.655 7.842 1.00 87.81 185 GLU A C 1
ATOM 1501 O O . GLU A 1 185 ? -4.764 -14.277 8.672 1.00 87.81 185 GLU A O 1
ATOM 1506 N N . LEU A 1 186 ? -6.497 -13.837 7.302 1.00 92.44 186 LEU A N 1
ATOM 1507 C CA . LEU A 1 186 ? -6.545 -12.410 7.593 1.00 92.44 186 LEU A CA 1
ATOM 1508 C C . LEU A 1 186 ? -7.279 -12.128 8.923 1.00 92.44 186 LEU A C 1
ATOM 1510 O O . LEU A 1 186 ? -8.430 -12.557 9.085 1.00 92.44 186 LEU A O 1
ATOM 1514 N N . PRO A 1 187 ? -6.668 -11.395 9.878 1.00 95.00 187 PRO A N 1
ATOM 1515 C CA . PRO A 1 187 ? -7.274 -11.127 11.182 1.00 95.00 187 PRO A CA 1
ATOM 1516 C C . PRO A 1 187 ? -8.557 -10.288 11.103 1.00 95.00 187 PRO A C 1
ATOM 1518 O O . PRO A 1 187 ? -8.546 -9.127 10.717 1.00 95.00 187 PRO A O 1
ATOM 1521 N N . LYS A 1 188 ? -9.684 -10.817 11.587 1.00 96.62 188 LYS A N 1
ATOM 1522 C CA . LYS A 1 188 ? -10.958 -10.061 11.645 1.00 96.62 188 LYS A CA 1
ATOM 1523 C C . LYS A 1 188 ? -11.023 -9.047 12.791 1.00 96.62 188 LYS A C 1
ATOM 1525 O O . LYS A 1 188 ? -11.935 -8.219 12.840 1.00 96.62 188 LYS A O 1
ATOM 1530 N N . LYS A 1 189 ? -10.104 -9.152 13.750 1.00 96.94 189 LYS A N 1
ATOM 1531 C CA . LYS A 1 189 ? -10.011 -8.295 14.929 1.00 96.94 189 LYS A CA 1
ATOM 1532 C C . LYS A 1 189 ? -8.554 -8.123 15.342 1.00 96.94 189 LYS A C 1
ATOM 1534 O O . LYS A 1 189 ? -7.768 -9.058 15.212 1.00 96.94 189 LYS A O 1
ATOM 1539 N N . LEU A 1 190 ? -8.234 -6.961 15.897 1.00 96.19 190 LEU A N 1
ATOM 1540 C CA . LEU A 1 190 ? -6.948 -6.653 16.511 1.00 96.19 190 LEU A CA 1
ATOM 1541 C C . LEU A 1 190 ? -7.145 -6.406 18.001 1.00 96.19 190 LEU A C 1
ATOM 1543 O O . LEU A 1 190 ? -8.016 -5.635 18.399 1.00 96.19 190 LEU A O 1
ATOM 1547 N N . LYS A 1 191 ? -6.323 -7.049 18.827 1.00 96.31 191 LYS A N 1
ATOM 1548 C CA . LYS A 1 191 ? -6.267 -6.768 20.261 1.00 96.31 191 LYS A CA 1
ATOM 1549 C C . LYS A 1 191 ? -5.389 -5.538 20.475 1.00 96.31 191 LYS A C 1
ATOM 1551 O O . LYS A 1 191 ? -4.236 -5.530 20.054 1.00 96.31 191 LYS A O 1
ATOM 1556 N N . MET A 1 192 ? -5.943 -4.518 21.111 1.00 93.69 192 MET A N 1
ATOM 1557 C CA . MET A 1 192 ? -5.290 -3.241 21.372 1.00 93.69 192 MET A CA 1
ATOM 1558 C C . MET A 1 192 ? -5.253 -2.967 22.868 1.00 93.69 192 MET A C 1
ATOM 1560 O O . MET A 1 192 ? -6.131 -3.413 23.605 1.00 93.69 192 MET A O 1
ATOM 1564 N N . GLU A 1 193 ? -4.247 -2.220 23.299 1.00 93.69 193 GLU A N 1
ATOM 1565 C CA . GLU A 1 193 ? -4.103 -1.734 24.666 1.00 93.69 193 GLU A CA 1
ATOM 1566 C C . GLU A 1 193 ? -3.996 -0.210 24.623 1.00 93.69 193 GLU A C 1
ATOM 1568 O O . GLU A 1 193 ? -3.249 0.340 23.811 1.00 93.69 193 GLU A O 1
ATOM 1573 N N . ASP A 1 194 ? -4.798 0.473 25.437 1.00 89.12 194 ASP A N 1
ATOM 1574 C CA . ASP A 1 194 ? -4.719 1.924 25.580 1.00 89.12 194 ASP A CA 1
ATOM 1575 C C . ASP A 1 194 ? -3.596 2.333 26.562 1.00 89.12 194 ASP A C 1
ATOM 1577 O O . ASP A 1 194 ? -3.057 1.491 27.282 1.00 89.12 194 ASP A O 1
ATOM 1581 N N . PRO A 1 195 ? -3.237 3.628 26.651 1.00 90.50 195 PRO A N 1
ATOM 1582 C CA . PRO A 1 195 ? -2.211 4.094 27.590 1.00 90.50 195 PRO A CA 1
ATOM 1583 C C . PRO A 1 195 ? -2.517 3.850 29.078 1.00 90.50 195 PRO A C 1
ATOM 1585 O O . PRO A 1 195 ? -1.624 3.988 29.909 1.00 90.50 195 PRO A O 1
ATOM 1588 N N . ASN A 1 196 ? -3.761 3.508 29.428 1.00 92.25 196 ASN A N 1
ATOM 1589 C CA . ASN A 1 196 ? -4.178 3.184 30.792 1.00 92.25 196 ASN A CA 1
ATOM 1590 C C . ASN A 1 196 ? -4.124 1.669 31.072 1.00 92.25 196 ASN A C 1
ATOM 1592 O O . ASN A 1 196 ? -4.558 1.231 32.138 1.00 92.25 196 ASN A O 1
ATOM 1596 N N . GLY A 1 197 ? -3.639 0.861 30.121 1.00 92.62 197 GLY A N 1
ATOM 1597 C CA . GLY A 1 197 ? -3.584 -0.599 30.216 1.00 92.62 197 GLY A CA 1
ATOM 1598 C C . GLY A 1 197 ? -4.920 -1.293 29.930 1.00 92.62 197 GLY A C 1
ATOM 1599 O O . GLY A 1 197 ? -5.056 -2.501 30.139 1.00 92.62 197 GLY A O 1
ATOM 1600 N N . ARG A 1 198 ? -5.943 -0.564 29.463 1.00 92.56 198 ARG A N 1
ATO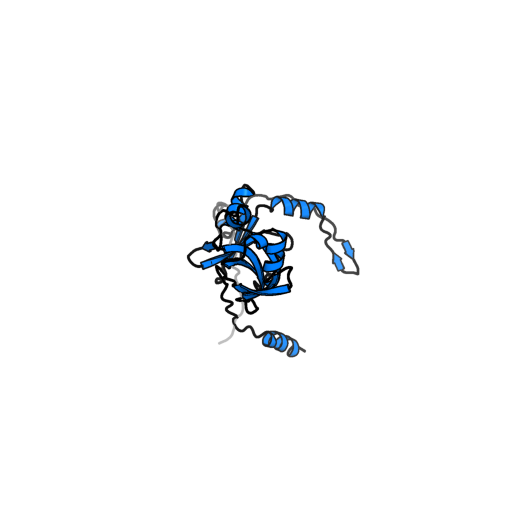M 1601 C CA . ARG A 1 198 ? -7.225 -1.164 29.093 1.00 92.56 198 ARG A CA 1
ATOM 1602 C C . ARG A 1 198 ? -7.086 -1.856 27.748 1.00 92.56 198 ARG A C 1
ATOM 1604 O O . ARG A 1 198 ? -6.809 -1.234 26.725 1.00 92.56 198 ARG A O 1
ATOM 1611 N N . VAL A 1 199 ? -7.399 -3.144 27.745 1.00 94.75 199 VAL A N 1
ATOM 1612 C CA . VAL A 1 199 ? -7.412 -3.964 26.538 1.00 94.75 199 VAL A CA 1
ATOM 1613 C C . VAL A 1 199 ? -8.790 -3.939 25.879 1.00 94.75 199 VAL A C 1
ATOM 1615 O O . VAL A 1 199 ? -9.813 -4.108 26.548 1.00 94.75 199 VAL A O 1
ATOM 1618 N N . PHE A 1 200 ? -8.827 -3.775 24.560 1.00 92.56 200 PHE A N 1
ATOM 1619 C CA . PHE A 1 200 ? -10.045 -3.852 23.756 1.00 92.56 200 PHE A CA 1
ATOM 1620 C C . PHE A 1 200 ? -9.783 -4.508 22.395 1.00 92.56 200 PHE A C 1
ATOM 1622 O O . PHE A 1 200 ? -8.640 -4.649 21.964 1.00 92.56 200 PHE A O 1
ATOM 1629 N N . GLU A 1 201 ? -10.847 -4.944 21.720 1.00 95.94 201 GLU A N 1
ATOM 1630 C CA . GLU A 1 201 ? -10.766 -5.509 20.370 1.00 95.94 201 GLU A CA 1
ATOM 1631 C C . GLU A 1 201 ? -11.254 -4.488 19.339 1.00 95.94 201 GLU A C 1
ATOM 1633 O O . GLU A 1 201 ? -12.401 -4.044 19.396 1.00 95.94 201 GLU A O 1
ATOM 1638 N N . GLN A 1 202 ? -10.408 -4.157 18.367 1.00 96.75 202 GLN A N 1
ATOM 1639 C CA . GLN A 1 202 ? -10.785 -3.383 17.190 1.00 96.75 202 GLN A CA 1
ATOM 1640 C C . GLN A 1 202 ? -11.199 -4.335 16.067 1.00 96.75 202 GLN A C 1
ATOM 1642 O O . GLN A 1 202 ? -10.414 -5.179 15.641 1.00 96.75 202 GLN A O 1
ATOM 1647 N N . ALA A 1 203 ? -12.424 -4.194 15.560 1.00 97.44 203 ALA A N 1
ATOM 1648 C CA . ALA A 1 203 ? -12.869 -4.936 14.384 1.00 97.44 203 ALA A CA 1
ATOM 1649 C C . ALA A 1 203 ? -12.126 -4.468 13.123 1.00 97.44 203 ALA A C 1
ATOM 1651 O O . ALA A 1 203 ? -11.849 -3.278 12.962 1.00 97.44 203 ALA A O 1
ATOM 1652 N N . VAL A 1 204 ? -11.850 -5.402 12.220 1.00 97.94 204 VAL A N 1
ATOM 1653 C CA . VAL A 1 204 ? -11.175 -5.156 10.945 1.00 97.94 204 VAL A CA 1
ATOM 1654 C C . VAL A 1 204 ? -12.116 -5.563 9.821 1.00 97.94 204 VAL A C 1
ATOM 1656 O O . VAL A 1 204 ? -12.638 -6.679 9.806 1.00 97.94 204 VAL A O 1
ATOM 1659 N N . GLN A 1 205 ? -12.363 -4.647 8.889 1.00 96.94 205 GLN A N 1
ATOM 1660 C CA . GLN A 1 205 ? -13.180 -4.897 7.707 1.00 96.94 205 GLN A CA 1
ATOM 1661 C C . GLN A 1 205 ? -12.338 -4.700 6.451 1.00 96.94 205 GLN A C 1
ATOM 1663 O O . GLN A 1 205 ? -11.750 -3.643 6.254 1.00 96.94 205 GLN A O 1
ATOM 1668 N N . TYR A 1 206 ? -12.308 -5.706 5.587 1.00 93.94 206 TYR A N 1
ATOM 1669 C CA . TYR A 1 206 ? -11.601 -5.652 4.311 1.00 93.94 206 TYR A CA 1
ATOM 1670 C C . TYR A 1 206 ? -12.581 -5.263 3.209 1.00 93.94 206 TYR A C 1
ATOM 1672 O O . TYR A 1 206 ? -13.653 -5.860 3.111 1.00 93.94 206 TYR A O 1
ATOM 1680 N N . GLU A 1 207 ? -12.240 -4.274 2.382 1.00 90.38 207 GLU A N 1
ATOM 1681 C CA . GLU A 1 207 ? -13.102 -3.904 1.250 1.00 90.38 207 GLU A CA 1
ATOM 1682 C C . GLU A 1 207 ? -13.103 -4.972 0.157 1.00 90.38 207 GLU A C 1
ATOM 1684 O O . GLU A 1 207 ? -14.122 -5.206 -0.490 1.00 90.38 207 GLU A O 1
ATOM 1689 N N . TRP A 1 208 ? -11.962 -5.631 -0.025 1.00 87.25 208 TRP A N 1
ATOM 1690 C CA . TRP A 1 208 ? -11.792 -6.729 -0.957 1.00 87.25 208 TRP A CA 1
ATOM 1691 C C . TRP A 1 208 ? -10.644 -7.628 -0.496 1.00 87.25 208 TRP A C 1
ATOM 1693 O O . TRP A 1 208 ? -9.651 -7.145 0.043 1.00 87.25 208 TRP A O 1
ATOM 1703 N N . ILE A 1 209 ? -10.786 -8.937 -0.708 1.00 82.81 209 ILE A N 1
ATOM 1704 C CA . ILE A 1 209 ? -9.747 -9.933 -0.440 1.00 82.81 209 ILE A CA 1
ATOM 1705 C C . ILE A 1 209 ? -9.626 -10.806 -1.695 1.00 82.81 209 ILE A C 1
ATOM 1707 O O . ILE A 1 209 ? -10.649 -11.326 -2.159 1.00 82.81 209 ILE A O 1
ATOM 1711 N N . PRO A 1 210 ? -8.420 -10.996 -2.252 1.00 76.00 210 PRO A N 1
ATOM 1712 C CA . PRO A 1 210 ? -8.226 -11.922 -3.356 1.00 76.00 210 PRO A CA 1
ATOM 1713 C C . PRO A 1 210 ? -8.529 -13.359 -2.936 1.00 76.00 210 PRO A C 1
ATOM 1715 O O . PRO A 1 210 ? -8.070 -13.841 -1.900 1.00 76.00 210 PRO A O 1
ATOM 1718 N N . VAL A 1 211 ? -9.274 -14.077 -3.775 1.00 68.69 211 VAL A N 1
ATOM 1719 C CA . VAL A 1 211 ? -9.509 -15.508 -3.579 1.00 68.69 211 VAL A CA 1
ATOM 1720 C C . VAL A 1 211 ? -8.306 -16.254 -4.125 1.00 68.69 211 VAL A C 1
ATOM 1722 O O . VAL A 1 211 ? -8.257 -16.541 -5.320 1.00 68.69 211 VAL A O 1
ATOM 1725 N N . LEU A 1 212 ? -7.338 -16.569 -3.260 1.00 61.97 212 LEU A N 1
ATOM 1726 C CA . LEU A 1 212 ? -6.236 -17.468 -3.594 1.00 61.97 212 LEU A CA 1
ATOM 1727 C C . LEU A 1 212 ? -6.799 -18.828 -4.017 1.00 61.97 212 LEU A C 1
ATOM 1729 O O . LEU A 1 212 ? -6.973 -19.742 -3.211 1.00 61.97 212 LEU A O 1
ATOM 1733 N N . ASN A 1 213 ? -7.045 -18.988 -5.313 1.00 48.59 213 ASN A N 1
ATOM 1734 C CA . ASN A 1 213 ? -7.143 -20.297 -5.921 1.00 48.59 213 ASN A CA 1
ATOM 1735 C C . ASN A 1 213 ? -5.724 -20.840 -5.953 1.00 48.59 213 ASN A C 1
ATOM 1737 O O . ASN A 1 213 ? -5.024 -20.754 -6.962 1.00 48.59 213 ASN A O 1
ATOM 1741 N N . VAL A 1 214 ? -5.291 -21.391 -4.821 1.00 45.06 214 VAL A N 1
ATOM 1742 C CA . VAL A 1 214 ? -4.162 -22.304 -4.796 1.00 45.06 214 VAL A CA 1
ATOM 1743 C C . VAL A 1 214 ? -4.611 -23.499 -5.635 1.00 45.06 214 VAL A C 1
ATOM 1745 O O . VAL A 1 214 ? -5.131 -24.493 -5.128 1.00 45.06 214 VAL A O 1
ATOM 1748 N N . CYS A 1 215 ? -4.453 -23.412 -6.959 1.00 38.12 215 CYS A N 1
ATOM 1749 C CA . CYS A 1 215 ? -4.212 -24.601 -7.750 1.00 38.12 215 CYS A CA 1
ATOM 1750 C C . CYS A 1 215 ? -3.119 -25.317 -6.972 1.00 38.12 215 CYS A C 1
ATOM 1752 O O . CYS A 1 215 ? -2.058 -24.728 -6.770 1.00 38.12 215 CYS A O 1
ATOM 1754 N N . LYS A 1 216 ? -3.435 -26.497 -6.426 1.00 33.97 216 LYS A N 1
ATOM 1755 C CA . LYS A 1 216 ? -2.535 -27.349 -5.647 1.00 33.97 216 LYS A CA 1
ATOM 1756 C C . LYS A 1 216 ? -1.329 -27.727 -6.512 1.00 33.97 216 LYS A C 1
ATOM 1758 O O . LYS A 1 216 ? -1.183 -28.868 -6.934 1.00 33.97 216 LYS A O 1
ATOM 1763 N N . TRP A 1 217 ? -0.454 -26.775 -6.795 1.00 35.19 217 TRP A N 1
ATOM 1764 C CA . TRP A 1 217 ? 0.916 -27.016 -7.178 1.00 35.19 217 TRP A CA 1
ATOM 1765 C C . TRP A 1 217 ? 1.593 -27.386 -5.874 1.00 35.19 217 TRP A C 1
ATOM 1767 O O . TRP A 1 217 ? 2.178 -26.562 -5.181 1.00 35.19 217 TRP A O 1
ATOM 1777 N N . ASP A 1 218 ? 1.353 -28.639 -5.488 1.00 41.41 218 ASP A N 1
ATOM 1778 C CA . ASP A 1 218 ? 1.977 -29.293 -4.359 1.00 41.41 218 ASP A CA 1
ATOM 1779 C C . ASP A 1 218 ? 3.480 -29.029 -4.471 1.00 41.41 218 ASP A C 1
ATOM 1781 O O . ASP A 1 218 ? 4.151 -29.528 -5.376 1.00 41.41 218 ASP A O 1
ATOM 1785 N N . ILE A 1 219 ? 4.008 -28.187 -3.586 1.00 45.94 219 ILE A N 1
ATOM 1786 C CA . ILE A 1 219 ? 5.425 -27.803 -3.558 1.00 45.94 219 ILE A CA 1
ATOM 1787 C C . ILE A 1 219 ? 6.289 -29.074 -3.386 1.00 45.94 219 ILE A C 1
ATOM 1789 O O . ILE A 1 219 ? 7.433 -29.141 -3.842 1.00 45.94 219 ILE A O 1
ATOM 1793 N N . ASN A 1 220 ? 5.705 -30.155 -2.847 1.00 43.50 220 ASN A N 1
ATOM 1794 C CA . ASN A 1 220 ? 6.333 -31.472 -2.776 1.00 43.50 220 ASN A CA 1
ATOM 1795 C C . ASN A 1 220 ? 6.481 -32.172 -4.141 1.00 43.50 220 ASN A C 1
ATOM 1797 O O . ASN A 1 220 ? 7.338 -33.046 -4.279 1.00 43.50 220 ASN A O 1
ATOM 1801 N N . ALA A 1 221 ? 5.691 -31.817 -5.159 1.00 45.59 221 ALA A N 1
ATOM 1802 C CA . ALA A 1 221 ? 5.782 -32.393 -6.502 1.00 45.59 221 ALA A CA 1
ATOM 1803 C C . ALA A 1 221 ? 6.989 -31.859 -7.297 1.00 45.59 221 ALA A C 1
ATOM 1805 O O . ALA A 1 221 ? 7.544 -32.589 -8.120 1.00 45.59 221 ALA A O 1
ATOM 1806 N N . ILE A 1 222 ? 7.442 -30.629 -7.021 1.00 45.12 222 ILE A N 1
ATOM 1807 C CA . ILE A 1 222 ? 8.655 -30.057 -7.632 1.00 45.12 222 ILE A CA 1
ATOM 1808 C C . ILE A 1 222 ? 9.904 -30.730 -7.043 1.00 45.12 222 ILE A C 1
ATOM 1810 O O . ILE A 1 222 ? 10.741 -31.231 -7.793 1.00 45.12 222 ILE A O 1
ATOM 1814 N N . ARG A 1 223 ? 9.965 -30.894 -5.713 1.00 45.41 223 ARG A N 1
ATOM 1815 C CA . ARG A 1 223 ? 11.084 -31.577 -5.031 1.00 45.41 223 ARG A CA 1
ATOM 1816 C C . ARG A 1 223 ? 11.272 -33.040 -5.453 1.00 45.41 223 ARG A C 1
ATOM 1818 O O . ARG A 1 223 ? 12.406 -33.507 -5.534 1.00 45.41 223 ARG A O 1
ATOM 1825 N N . ARG A 1 224 ? 10.187 -33.762 -5.771 1.00 45.03 224 ARG A N 1
ATOM 1826 C CA . ARG A 1 224 ? 10.258 -35.157 -6.260 1.00 45.03 224 ARG A CA 1
ATOM 1827 C C . ARG A 1 224 ? 10.818 -35.285 -7.680 1.00 45.03 224 ARG A C 1
ATOM 1829 O O . ARG A 1 224 ? 11.341 -36.340 -8.021 1.00 45.03 224 ARG A O 1
ATOM 1836 N N . ARG A 1 225 ? 10.740 -34.243 -8.519 1.00 44.72 225 ARG A N 1
ATOM 1837 C CA . ARG A 1 225 ? 11.319 -34.277 -9.878 1.00 44.72 225 ARG A CA 1
ATOM 1838 C C . ARG A 1 225 ? 12.834 -34.066 -9.886 1.00 44.72 225 ARG A C 1
ATOM 1840 O O . ARG A 1 225 ? 13.495 -34.555 -10.797 1.00 44.72 225 ARG A O 1
ATOM 1847 N N . GLU A 1 226 ? 13.383 -33.404 -8.873 1.00 48.69 226 GLU A N 1
ATOM 1848 C CA . GLU A 1 226 ? 14.831 -33.181 -8.736 1.00 48.69 226 GLU A CA 1
ATOM 1849 C C . GLU A 1 226 ? 15.556 -34.359 -8.074 1.00 48.69 226 GLU A C 1
ATOM 1851 O O . GLU A 1 226 ? 16.724 -34.604 -8.363 1.00 48.69 226 GLU A O 1
ATOM 1856 N N . THR A 1 227 ? 14.861 -35.145 -7.247 1.00 48.69 227 THR A N 1
ATOM 1857 C CA . THR A 1 227 ? 15.423 -36.362 -6.633 1.00 48.69 227 THR A CA 1
ATOM 1858 C C . THR A 1 227 ? 15.410 -37.579 -7.561 1.00 48.69 227 THR A C 1
ATOM 1860 O O . THR A 1 227 ? 16.214 -38.478 -7.362 1.00 48.69 227 THR A O 1
ATOM 1863 N N . ASN A 1 228 ? 14.573 -37.589 -8.606 1.00 46.00 228 ASN A N 1
ATOM 1864 C CA . ASN A 1 228 ? 14.489 -38.679 -9.594 1.00 46.00 228 ASN A CA 1
ATOM 1865 C C . ASN A 1 228 ? 15.298 -38.423 -10.885 1.00 46.00 228 ASN A C 1
ATOM 1867 O O . ASN A 1 228 ? 15.095 -39.099 -11.893 1.00 46.00 228 ASN A O 1
ATOM 1871 N N . ARG A 1 229 ? 16.185 -37.419 -10.881 1.00 51.69 229 ARG A N 1
ATOM 1872 C CA . ARG A 1 229 ? 17.137 -37.118 -11.971 1.00 51.69 229 ARG A CA 1
ATOM 1873 C C . ARG A 1 229 ? 18.607 -37.271 -11.549 1.00 51.69 229 ARG A C 1
ATOM 1875 O O . ARG A 1 229 ? 19.484 -36.703 -12.196 1.00 51.69 229 ARG A O 1
ATOM 1882 N N . ARG A 1 230 ? 18.876 -38.026 -10.482 1.00 40.78 230 ARG A N 1
ATOM 1883 C CA . ARG A 1 230 ? 20.219 -38.510 -10.138 1.00 40.78 230 ARG A CA 1
ATOM 1884 C C . ARG A 1 230 ? 20.280 -40.017 -10.285 1.00 40.78 230 ARG A C 1
ATOM 1886 O O . ARG A 1 230 ? 19.274 -40.659 -9.917 1.00 40.78 230 ARG A O 1
#

Solvent-accessible surface area (backbone atoms only — not comparable to full-atom values): 14867 Å² total; per-residue (Å²): 136,84,90,85,82,89,77,89,78,78,80,79,78,78,77,68,92,76,68,73,80,82,73,72,68,73,80,66,81,75,96,66,77,94,66,89,73,87,89,81,80,94,72,86,70,44,76,56,96,89,37,83,41,81,84,76,60,65,68,59,52,52,50,53,42,62,76,41,65,35,25,33,36,39,34,49,86,84,55,97,77,56,73,45,81,48,74,44,97,45,61,62,66,39,44,51,59,72,65,73,55,94,41,69,55,94,91,36,60,39,49,75,42,78,55,53,89,84,66,43,91,86,72,63,65,79,36,64,42,77,31,50,34,34,30,58,72,56,59,75,91,46,63,44,72,67,47,44,41,58,61,39,47,76,69,33,48,56,73,46,67,41,70,48,38,74,69,61,75,46,78,67,36,44,39,36,36,25,39,24,60,65,82,47,90,78,71,58,55,44,84,44,68,47,101,86,70,53,71,49,75,46,51,46,42,68,80,61,78,85,79,81,76,71,70,83,73,52,70,67,60,58,58,53,58,64,66,71,71,110

InterPro domains:
  IPR025558 Domain of unknown function DUF4283 [PF14111] (64-122)

Organism: NCBI:txid50273

Foldseek 3Di:
DDDDDDDDDDPPPPDDPPDDPPPPPVVDPDPDDPDDDDDDDDDDFDQDPNDTDDDDDPVVLVVVQVVQQQWKWKAFLDDPPAIDIDGDPDNVVSVCVVQVFFDADPNTTIAIDGDDSPDDSVPPPVQWGKWKKKFFPDDLVQLDPVSVQVQLVVFAHWDDWHPCSVVVVDNGITITIHTHRLVDDGDQWDWDADPVRDIDITGMDTPDHRDPPPPPPPPVVVVVVVVVPD

Radius of gyration: 28.5 Å; Cα contacts (8 Å, |Δi|>4): 257; chains: 1; bounding box: 54×71×92 Å

Secondary structure (DSSP, 8-state):
----------------TTS-GGGSGGG--SS---S--------PPEEETTEEE----HHHHHHHHHHTTTEEEEEETTSTT-EEEEE-SSHHHHHHHHHS-SEEETTEEEEEEE--TT--TTT--TTEEEEEEEEET--GGG-SHHHHHHHHHTTSEEEEE-HHHHTT--TTEEEEEEEEETTSPPPSEEEEE-TTS-EEEEE-EES-----------HHHHHHHHHTT-

Mean predicted aligned error: 14.71 Å

Nearest PDB structures (foldseek):
  2lyv-assembly1_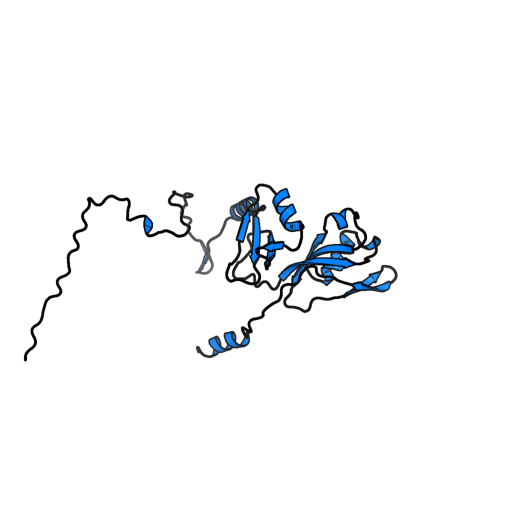A  TM=3.651E-01  e=8.894E-02  Homo sapiens
  9j8p-assembly1_A  TM=4.420E-01  e=2.113E-01  Homo sapiens
  6dcl-assembly1_B  TM=3.033E-01  e=3.966E-02  Homo sapiens
  5wu6-assembly1_A  TM=5.106E-01  e=1.591E+00  Homo sapiens
  8idf-assembly1_A  TM=4.731E-01  e=1.892E+00  Homo sapiens

Sequence (230 aa):
MRCKRGSCEMAHRQIDLNDEPKKRASFFNSNRMSAKGMGLNYINPIMRNGEQVIELKKEEIEKATEEWKQALILDTYHHNDGYFLVRFANLDDRNEVLYSGPHMMNNKPIIVKVWSAEFNFNKEVLQTVPIWVKYPNLPLSCWSQDSLSRISSGLGVPLYADECTTKVERISFARVLVEMDVARELPKKLKMEDPNGRVFEQAVQYEWIPVLNVCKWDINAIRRRETNRR